Protein AF-0000000079687199 (afdb_homodimer)

Organism: Gossypium tomentosum (NCBI:txid34277)

Solvent-accessible surface area (backbone atoms only — not comparable to full-atom values): 18013 Å² total; per-residue (Å²): 131,80,78,75,73,73,75,74,75,70,76,68,69,60,48,48,73,38,44,51,58,56,51,48,53,51,48,49,56,34,70,27,85,83,30,36,77,69,55,60,83,78,40,88,65,45,56,62,40,50,72,70,40,81,55,85,77,53,58,40,76,94,36,41,69,52,47,52,53,49,28,73,72,67,44,74,70,82,50,67,72,44,36,60,44,47,47,52,46,31,53,38,50,51,46,64,62,65,52,56,69,92,70,64,46,69,68,59,52,40,49,43,30,4,42,54,44,38,24,43,74,71,71,51,71,54,69,61,56,53,51,48,51,52,34,52,50,31,19,48,52,30,52,52,53,38,51,51,24,52,53,49,52,51,52,55,70,72,93,132,82,81,72,74,73,75,74,75,69,74,68,69,62,48,48,76,38,44,53,58,57,50,48,53,53,49,49,55,34,70,28,86,82,30,37,78,69,56,59,83,76,40,89,66,45,55,61,41,49,72,70,40,82,55,84,76,53,60,40,78,93,35,40,68,53,48,52,52,49,28,72,72,70,44,75,72,81,48,70,74,43,37,60,44,47,46,52,46,31,51,38,50,51,46,65,62,65,52,54,68,93,70,62,48,70,68,60,52,39,47,43,28,5,40,54,44,39,25,42,75,72,73,53,71,55,69,63,58,52,49,49,52,52,36,52,52,31,20,47,51,30,51,50,52,38,51,52,24,53,52,49,52,52,50,55,69,73,94

Sequence (318 aa):
MKEVAATDDRGSLPTPEELPSSFNDLKNQLYGKDNNKVSVQDFHGLQQALDNTIAWGKPPDYLELIAIRIEKARGKATEVSHVGIQVLVCAAIKEMEDFPIEDLEWDTLKKWGATLNMAKQLGFQVGFADNLLKTKLLAYFATQKLLDAMRLKKSLHFSMKEVAATDDRGSLPTPEELPSSFNDLKNQLYGKDNNKVSVQDFHGLQQALDNTIAWGKPPDYLELIAIRIEKARGKATEVSHVGIQVLVCAAIKEMEDFPIEDLEWDTLKKWGATLNMAKQLGFQVGFADNLLKTKLLAYFATQKLLDAMRLKKSLHFS

Nearest PDB structures (foldseek):
  3j1u-assembly1_A  TM=1.978E-01  e=3.958E+00  Mus musculus
  3j1u-assembly1_A  TM=1.976E-01  e=6.482E+00  Mus musculus

pLDDT: mean 86.69, std 17.04, range [26.03, 98.62]

Secondary structure (DSSP, 8-state):
---------------GGGHHHHHHHHHHHHS-TT-----GGGSTTHHHHHHT--STTPPPGGGHHHHHHHHHHH----SHHHHHHHHHHHHHHHHHHHS-GGG--HHHHHHHHHHHHHHHHTT---HHHHHHHHHHHHHHHHHHHHHHHHHHHHHHHH-/---------------GGGHHHHHHHHHHHHS-TT-----GGGSTTHHHHHHT--STTPPPGGGHHHHHHHHHHH----SHHHHHHHHHHHHHHHHHHHS-GGG--HHHHHHHHHHHHHHHHTT---HHHHHHHHHHHHHHHHHHHHHHHHHHHHHHHH-

Structure (mmCIF, N/CA/C/O backbone):
data_AF-0000000079687199-model_v1
#
loop_
_entity.id
_entity.type
_entity.pdbx_description
1 polymer 'Uncharacterized protein'
#
loop_
_atom_site.group_PDB
_atom_site.id
_atom_site.type_symbol
_atom_site.label_atom_id
_atom_site.label_alt_id
_atom_site.label_comp_id
_atom_site.label_asym_id
_atom_site.label_entity_id
_atom_site.label_seq_id
_atom_site.pdbx_PDB_ins_code
_atom_site.Cartn_x
_atom_site.Cartn_y
_atom_site.Cartn_z
_atom_site.occupancy
_atom_site.B_iso_or_equiv
_atom_site.auth_seq_id
_atom_site.auth_comp_id
_atom_site.auth_asym_id
_atom_site.auth_atom_id
_atom_site.pdbx_PDB_model_num
ATOM 1 N N . MET A 1 1 ? -27.125 49.938 7.234 1 27.03 1 MET A N 1
ATOM 2 C CA . MET A 1 1 ? -26.625 48.969 6.27 1 27.03 1 MET A CA 1
ATOM 3 C C . MET A 1 1 ? -25.516 48.094 6.879 1 27.03 1 MET A C 1
ATOM 5 O O . MET A 1 1 ? -24.422 48.594 7.148 1 27.03 1 MET A O 1
ATOM 9 N N . LYS A 1 2 ? -25.859 47.219 7.797 1 32.66 2 LYS A N 1
ATOM 10 C CA . LYS A 1 2 ? -24.922 46.562 8.695 1 32.66 2 LYS A CA 1
ATOM 11 C C . LYS A 1 2 ? -23.953 45.688 7.914 1 32.66 2 LYS A C 1
ATOM 13 O O . LYS A 1 2 ? -24.359 44.906 7.051 1 32.66 2 LYS A O 1
ATOM 18 N N . GLU A 1 3 ? -22.625 46.062 7.609 1 29.66 3 GLU A N 1
ATOM 19 C CA . GLU A 1 3 ? -21.578 45.344 6.879 1 29.66 3 GLU A CA 1
ATOM 20 C C . GLU A 1 3 ? -21.453 43.906 7.344 1 29.66 3 GLU A C 1
ATOM 22 O O . GLU A 1 3 ? -21.219 43.656 8.523 1 29.66 3 GLU A O 1
ATOM 27 N N . VAL A 1 4 ? -22.234 43.031 6.824 1 32.62 4 VAL A N 1
ATOM 28 C CA . VAL A 1 4 ? -22.172 41.594 7.105 1 32.62 4 VAL A CA 1
ATOM 29 C C . VAL A 1 4 ? -20.734 41.094 6.992 1 32.62 4 VAL A C 1
ATOM 31 O O . VAL A 1 4 ? -20.094 41.25 5.945 1 32.62 4 VAL A O 1
ATOM 34 N N . ALA A 1 5 ? -19.922 41.188 8.008 1 32.34 5 ALA A N 1
ATOM 35 C CA . ALA A 1 5 ? -18.562 40.625 8.117 1 32.34 5 ALA A CA 1
ATOM 36 C C . ALA A 1 5 ? -18.469 39.25 7.465 1 32.34 5 ALA A C 1
ATOM 38 O O . ALA A 1 5 ? -19.25 38.375 7.773 1 32.34 5 ALA A O 1
ATOM 39 N N . ALA A 1 6 ? -18.328 39.219 6.152 1 34.91 6 ALA A N 1
ATOM 40 C CA . ALA A 1 6 ? -18.016 38 5.398 1 34.91 6 ALA A CA 1
ATOM 41 C C . ALA A 1 6 ? -17.141 37.062 6.215 1 34.91 6 ALA A C 1
ATOM 43 O O . ALA A 1 6 ? -16.016 37.406 6.586 1 34.91 6 ALA A O 1
ATOM 44 N N . THR A 1 7 ? -17.688 36.438 7.242 1 34.38 7 THR A N 1
ATOM 45 C CA . THR A 1 7 ? -16.969 35.375 7.914 1 34.38 7 THR A CA 1
ATOM 46 C C . THR A 1 7 ? -16.203 34.531 6.91 1 34.38 7 THR A C 1
ATOM 48 O O . THR A 1 7 ? -16.797 33.906 6.031 1 34.38 7 THR A O 1
ATOM 51 N N . ASP A 1 8 ? -15.234 35.094 6.113 1 34.88 8 ASP A N 1
ATOM 52 C CA . ASP A 1 8 ? -14.375 34.469 5.102 1 34.88 8 ASP A CA 1
ATOM 53 C C . ASP A 1 8 ? -14.148 33 5.383 1 34.88 8 ASP A C 1
ATOM 55 O O . ASP A 1 8 ? -13.523 32.625 6.383 1 34.88 8 ASP A O 1
ATOM 59 N N . ASP A 1 9 ? -15.023 32.156 5.324 1 38.41 9 ASP A N 1
ATOM 60 C CA . ASP A 1 9 ? -15.148 30.688 5.398 1 38.41 9 ASP A CA 1
ATOM 61 C C . ASP A 1 9 ? -13.898 30 4.844 1 38.41 9 ASP A C 1
ATOM 63 O O . ASP A 1 9 ? -14 29.156 3.955 1 38.41 9 ASP A O 1
ATOM 67 N N . ARG A 1 10 ? -12.844 30.688 4.422 1 40.09 10 ARG A N 1
ATOM 68 C CA . ARG A 1 10 ? -11.57 30.125 4 1 40.09 10 ARG A CA 1
ATOM 69 C C . ARG A 1 10 ? -11.156 28.969 4.906 1 40.09 10 ARG A C 1
ATOM 71 O O . ARG A 1 10 ? -10.953 29.156 6.109 1 40.09 10 ARG A O 1
ATOM 78 N N . GLY A 1 11 ? -11.734 27.812 4.852 1 45.19 11 GLY A N 1
ATOM 79 C CA . GLY A 1 11 ? -11.523 26.578 5.578 1 45.19 11 GLY A CA 1
ATOM 80 C C . GLY A 1 11 ? -10.102 26.422 6.105 1 45.19 11 GLY A C 1
ATOM 81 O O . GLY A 1 11 ? -9.164 26.25 5.324 1 45.19 11 GLY A O 1
ATOM 82 N N . SER A 1 12 ? -9.789 27.094 7.078 1 54.25 12 SER A N 1
ATOM 83 C CA . SER A 1 12 ? -8.484 27.078 7.723 1 54.25 12 SER A CA 1
ATOM 84 C C . SER A 1 12 ? -7.934 25.656 7.828 1 54.25 12 SER A C 1
ATOM 86 O O . SER A 1 12 ? -8.695 24.703 7.957 1 54.25 12 SER A O 1
ATOM 88 N N . LEU A 1 13 ? -6.73 25.391 7.18 1 62.56 13 LEU A N 1
ATOM 89 C CA . LEU A 1 13 ? -6.035 24.125 7.387 1 62.56 13 LEU A CA 1
ATOM 90 C C . LEU A 1 13 ? -6.02 23.75 8.867 1 62.56 13 LEU A C 1
ATOM 92 O O . LEU A 1 13 ? -5.848 24.609 9.727 1 62.56 13 LEU A O 1
ATOM 96 N N . PRO A 1 14 ? -6.566 22.562 9.062 1 63.84 14 PRO A N 1
ATOM 97 C CA . PRO A 1 14 ? -6.445 22.141 10.461 1 63.84 14 PRO A CA 1
ATOM 98 C C . PRO A 1 14 ? -5.07 22.438 11.055 1 63.84 14 PRO A C 1
ATOM 100 O O . PRO A 1 14 ? -4.059 22.344 10.352 1 63.84 14 PRO A O 1
ATOM 103 N N . THR A 1 15 ? -5.219 23.031 12.156 1 71.5 15 THR A N 1
ATOM 104 C CA . THR A 1 15 ? -3.982 23.188 12.914 1 71.5 15 THR A CA 1
ATOM 105 C C . THR A 1 15 ? -3.352 21.844 13.219 1 71.5 15 THR A C 1
ATOM 107 O O . THR A 1 15 ? -4.027 20.812 13.164 1 71.5 15 THR A O 1
ATOM 110 N N . PRO A 1 16 ? -2.111 21.828 13.383 1 72.06 16 PRO A N 1
ATOM 111 C CA . PRO A 1 16 ? -1.458 20.578 13.766 1 72.06 16 PRO A CA 1
ATOM 112 C C . PRO A 1 16 ? -2.186 19.844 14.898 1 72.06 16 PRO A C 1
ATOM 114 O O . PRO A 1 16 ? -2.252 18.609 14.906 1 72.06 16 PRO A O 1
ATOM 117 N N . GLU A 1 17 ? -2.92 20.656 15.633 1 76.06 17 GLU A N 1
ATOM 118 C CA . GLU A 1 17 ? -3.604 20.062 16.781 1 76.06 17 GLU A CA 1
ATOM 119 C C . GLU A 1 17 ? -4.887 19.359 16.344 1 76.06 17 GLU A C 1
ATOM 121 O O . GLU A 1 17 ? -5.375 18.469 17.047 1 76.06 17 GLU A O 1
ATOM 126 N N . GLU A 1 18 ? -5.297 19.688 15.164 1 84.5 18 GLU A N 1
ATOM 127 C CA . GLU A 1 18 ? -6.574 19.156 14.719 1 84.5 18 GLU A CA 1
ATOM 128 C C . GLU A 1 18 ? -6.375 17.922 13.828 1 84.5 18 GLU A C 1
ATOM 130 O O . GLU A 1 18 ? -7.332 17.203 13.531 1 84.5 18 GLU A O 1
ATOM 135 N N . LEU A 1 19 ? -5.176 17.688 13.547 1 89.56 19 LEU A N 1
ATOM 136 C CA . LEU A 1 19 ? -4.867 16.609 12.609 1 89.56 19 LEU A CA 1
ATOM 137 C C . LEU A 1 19 ? -5.371 15.266 13.133 1 89.56 19 LEU A C 1
ATOM 139 O O . LEU A 1 19 ? -6.059 14.539 12.414 1 89.56 19 LEU A O 1
ATOM 143 N N . PRO A 1 20 ? -5.152 14.984 14.43 1 91.31 20 PRO A N 1
ATOM 144 C CA . PRO A 1 20 ? -5.605 13.688 14.93 1 91.31 20 PRO A CA 1
ATOM 145 C C . PRO A 1 20 ? -7.125 13.539 14.891 1 91.31 20 PRO A C 1
ATOM 147 O O . PRO A 1 20 ? -7.637 12.477 14.539 1 91.31 20 PRO A O 1
ATOM 150 N N . SER A 1 21 ? -7.793 14.586 15.25 1 92.38 21 SER A N 1
ATOM 151 C CA . SER A 1 21 ? -9.25 14.523 15.242 1 92.38 21 SER A CA 1
ATOM 152 C C . SER A 1 21 ? -9.781 14.344 13.828 1 92.38 21 SER A C 1
ATOM 154 O O . SER A 1 21 ? -10.719 13.578 13.602 1 92.38 21 SER A O 1
ATOM 156 N N . SER A 1 22 ? -9.219 15.102 12.883 1 93.19 22 SER A N 1
ATOM 157 C CA . SER A 1 22 ? -9.617 14.984 11.484 1 93.19 22 SER A CA 1
ATOM 158 C C . SER A 1 22 ? -9.367 13.578 10.953 1 93.19 22 SER A C 1
ATOM 160 O O . SER A 1 22 ? -10.211 13.023 10.242 1 93.19 22 SER A O 1
ATOM 162 N N . PHE A 1 23 ? -8.258 13.031 11.289 1 96.38 23 PHE A N 1
ATOM 163 C CA . PHE A 1 23 ? -7.938 11.672 10.852 1 96.38 23 PHE A CA 1
ATOM 164 C C . PHE A 1 23 ? -8.883 10.664 11.492 1 96.38 23 PHE A C 1
ATOM 166 O O . PHE A 1 23 ? -9.336 9.727 10.836 1 96.38 23 PHE A O 1
ATOM 173 N N . ASN A 1 24 ? -9.148 10.812 12.758 1 96.06 24 ASN A N 1
ATOM 174 C CA . ASN A 1 24 ? -10.039 9.906 13.469 1 96.06 24 ASN A CA 1
ATOM 175 C C . ASN A 1 24 ? -11.438 9.914 12.875 1 96.06 24 ASN A C 1
ATOM 177 O O . ASN A 1 24 ? -12.117 8.883 12.852 1 96.06 24 ASN A O 1
ATOM 181 N N . ASP A 1 25 ? -11.867 11.07 12.422 1 96 25 ASP A N 1
ATOM 182 C CA . ASP A 1 25 ? -13.164 11.148 11.766 1 96 25 ASP A CA 1
ATOM 183 C C . ASP A 1 25 ? -13.211 10.273 10.516 1 96 25 ASP A C 1
ATOM 185 O O . ASP A 1 25 ? -14.18 9.547 10.289 1 96 25 ASP A O 1
ATOM 189 N N . LEU A 1 26 ? -12.18 10.336 9.695 1 97.25 26 LEU A N 1
ATOM 190 C CA . LEU A 1 26 ? -12.086 9.508 8.5 1 97.25 26 LEU A CA 1
ATOM 191 C C . LEU A 1 26 ? -12.062 8.023 8.875 1 97.25 26 LEU A C 1
ATOM 193 O O . LEU A 1 26 ? -12.766 7.215 8.273 1 97.25 26 LEU A O 1
ATOM 197 N N . LYS A 1 27 ? -11.258 7.75 9.828 1 97.81 27 LYS A N 1
ATOM 198 C CA . LYS A 1 27 ? -11.109 6.375 10.297 1 97.81 27 LYS A CA 1
ATOM 199 C C . LYS A 1 27 ? -12.445 5.805 10.766 1 97.81 27 LYS A C 1
ATOM 201 O O . LYS A 1 27 ? -12.805 4.68 10.406 1 97.81 27 LYS A O 1
ATOM 206 N N . ASN A 1 28 ? -13.148 6.555 11.531 1 97.75 28 ASN A N 1
ATOM 207 C CA . ASN A 1 28 ? -14.43 6.113 12.062 1 97.75 28 ASN A CA 1
ATOM 208 C C . ASN A 1 28 ? -15.438 5.848 10.953 1 97.75 28 ASN A C 1
ATOM 210 O O . ASN A 1 28 ? -16.25 4.918 11.039 1 97.75 28 ASN A O 1
ATOM 214 N N . GLN A 1 29 ? -15.414 6.664 9.945 1 97.94 29 GLN A N 1
ATOM 215 C CA . GLN A 1 29 ? -16.297 6.469 8.805 1 97.94 29 GLN A CA 1
ATOM 216 C C . GLN A 1 29 ? -15.906 5.23 8.008 1 97.94 29 GLN A C 1
ATOM 218 O O . GLN A 1 29 ? -16.766 4.434 7.613 1 97.94 29 GLN A O 1
ATOM 223 N N . LEU A 1 30 ? -14.648 5.051 7.832 1 98.44 30 LEU A N 1
ATOM 224 C CA . LEU A 1 30 ? -14.125 3.977 7 1 98.44 30 LEU A CA 1
ATOM 225 C C . LEU A 1 30 ? -14.359 2.619 7.652 1 98.44 30 LEU A C 1
ATOM 227 O O . LEU A 1 30 ? -14.758 1.663 6.984 1 98.44 30 LEU A O 1
ATOM 231 N N . TYR A 1 31 ? -14.125 2.57 8.945 1 97.38 31 TYR A N 1
ATOM 232 C CA . TYR A 1 31 ? -14.156 1.297 9.656 1 97.38 31 TYR A CA 1
ATOM 233 C C . TYR A 1 31 ? -15.469 1.117 10.398 1 97.38 31 TYR A C 1
ATOM 235 O O . TYR A 1 31 ? -15.633 0.164 11.164 1 97.38 31 TYR A O 1
ATOM 243 N N . GLY A 1 32 ? -16.328 2.047 10.219 1 95.94 32 GLY A N 1
ATOM 244 C CA . GLY A 1 32 ? -17.609 1.963 10.891 1 95.94 32 GLY A CA 1
ATOM 245 C C . GLY A 1 32 ? -18.406 0.734 10.5 1 95.94 32 GLY A C 1
ATOM 246 O O . GLY A 1 32 ? -18.328 0.268 9.359 1 95.94 32 GLY A O 1
ATOM 247 N N . LYS A 1 33 ? -19.219 0.291 11.328 1 92.5 33 LYS A N 1
ATOM 248 C CA . LYS A 1 33 ? -20.047 -0.899 11.109 1 92.5 33 LYS A CA 1
ATOM 249 C C . LYS A 1 33 ? -21.047 -0.675 9.977 1 92.5 33 LYS A C 1
ATOM 251 O O . LYS A 1 33 ? -21.438 -1.619 9.289 1 92.5 33 LYS A O 1
ATOM 256 N N . ASP A 1 34 ? -21.422 0.542 9.797 1 94.56 34 ASP A N 1
ATOM 257 C CA . ASP A 1 34 ? -22.422 0.864 8.781 1 94.56 34 ASP A CA 1
ATOM 258 C C . ASP A 1 34 ? -21.797 0.886 7.387 1 94.56 34 ASP A C 1
ATOM 260 O O . ASP A 1 34 ? -22.516 0.866 6.383 1 94.56 34 ASP A O 1
ATOM 264 N N . ASN A 1 35 ? -20.5 0.997 7.312 1 97.56 35 ASN A N 1
ATOM 265 C CA . ASN A 1 35 ? -19.812 0.915 6.027 1 97.56 35 ASN A CA 1
ATOM 266 C C . ASN A 1 35 ? -19.531 -0.532 5.637 1 97.56 35 ASN A C 1
ATOM 268 O O . ASN A 1 35 ? -18.391 -0.994 5.734 1 97.56 35 ASN A O 1
ATOM 272 N N . ASN A 1 36 ? -20.516 -1.173 5.125 1 95.69 36 ASN A N 1
ATOM 273 C CA . ASN A 1 36 ? -20.375 -2.59 4.809 1 95.69 36 ASN A CA 1
ATOM 274 C C . ASN A 1 36 ? -21.156 -2.967 3.555 1 95.69 36 ASN A C 1
ATOM 276 O O . ASN A 1 36 ? -21.359 -4.148 3.279 1 95.69 36 ASN A O 1
ATOM 280 N N . LYS A 1 37 ? -21.703 -1.955 2.906 1 96.5 37 LYS A N 1
ATOM 281 C CA . LYS A 1 37 ? -22.484 -2.203 1.704 1 96.5 37 LYS A CA 1
ATOM 282 C C . LYS A 1 37 ? -21.625 -2.135 0.45 1 96.5 37 LYS A C 1
ATOM 284 O O . LYS A 1 37 ? -21.156 -1.06 0.074 1 96.5 37 LYS A O 1
ATOM 289 N N . VAL A 1 38 ? -21.453 -3.225 -0.184 1 97.19 38 VAL A N 1
ATOM 290 C CA . VAL A 1 38 ? -20.656 -3.348 -1.404 1 97.19 38 VAL A CA 1
ATOM 291 C C . VAL A 1 38 ? -21.141 -4.555 -2.209 1 97.19 38 VAL A C 1
ATOM 293 O O . VAL A 1 38 ? -21.656 -5.523 -1.644 1 97.19 38 VAL A O 1
ATOM 296 N N . SER A 1 39 ? -21.094 -4.441 -3.463 1 95.44 39 SER A N 1
ATOM 297 C CA . SER A 1 39 ? -21.484 -5.551 -4.328 1 95.44 39 SER A CA 1
ATOM 298 C C . SER A 1 39 ? -20.531 -5.711 -5.496 1 95.44 39 SER A C 1
ATOM 300 O O . SER A 1 39 ? -19.625 -4.887 -5.684 1 95.44 39 SER A O 1
ATOM 302 N N . VAL A 1 40 ? -20.719 -6.762 -6.246 1 94.5 40 VAL A N 1
ATOM 303 C CA . VAL A 1 40 ? -19.906 -7.082 -7.402 1 94.5 40 VAL A CA 1
ATOM 304 C C . VAL A 1 40 ? -19.953 -5.938 -8.406 1 94.5 40 VAL A C 1
ATOM 306 O O . VAL A 1 40 ? -18.953 -5.633 -9.062 1 94.5 40 VAL A O 1
ATOM 309 N N . GLN A 1 41 ? -21.031 -5.211 -8.43 1 95.69 41 GLN A N 1
ATOM 310 C CA . GLN A 1 41 ? -21.25 -4.148 -9.406 1 95.69 41 GLN A CA 1
ATOM 311 C C . GLN A 1 41 ? -20.375 -2.934 -9.094 1 95.69 41 GLN A C 1
ATOM 313 O O . GLN A 1 41 ? -20.172 -2.072 -9.953 1 95.69 41 GLN A O 1
ATOM 318 N N . ASP A 1 42 ? -19.906 -2.855 -7.887 1 97.19 42 ASP A N 1
ATOM 319 C CA . ASP A 1 42 ? -19.094 -1.715 -7.477 1 97.19 42 ASP A CA 1
ATOM 320 C C . ASP A 1 42 ? -17.656 -1.842 -8.008 1 97.19 42 ASP A C 1
ATOM 322 O O . ASP A 1 42 ? -16.891 -0.88 -7.965 1 97.19 42 ASP A O 1
ATOM 326 N N . PHE A 1 43 ? -17.312 -3.035 -8.516 1 97 43 PHE A N 1
ATOM 327 C CA . PHE A 1 43 ? -15.992 -3.277 -9.086 1 97 43 PHE A CA 1
ATOM 328 C C . PHE A 1 43 ? -16.078 -3.412 -10.602 1 97 43 PHE A C 1
ATOM 330 O O . PHE A 1 43 ? -16.656 -4.363 -11.117 1 97 43 PHE A O 1
ATOM 337 N N . HIS A 1 44 ? -15.422 -2.463 -11.18 1 94.44 44 HIS A N 1
ATOM 338 C CA . HIS A 1 44 ? -15.5 -2.408 -12.641 1 94.44 44 HIS A CA 1
ATOM 339 C C . HIS A 1 44 ? -15.016 -3.711 -13.266 1 94.44 44 HIS A C 1
ATOM 341 O O . HIS A 1 44 ? -13.906 -4.172 -12.977 1 94.44 44 HIS A O 1
ATOM 347 N N . GLY A 1 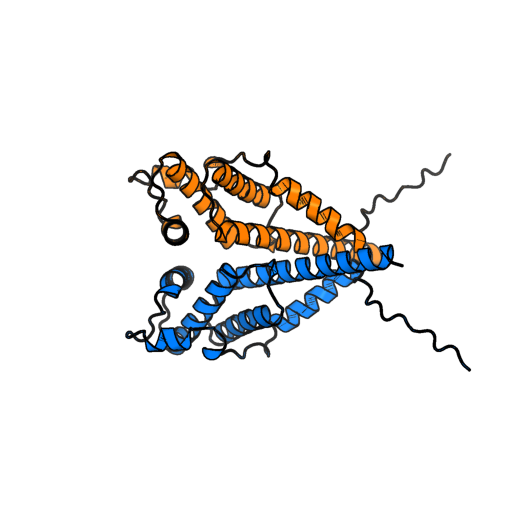45 ? -15.914 -4.383 -14.125 1 94.5 45 GLY A N 1
ATOM 348 C CA . GLY A 1 45 ? -15.555 -5.547 -14.914 1 94.5 45 GLY A CA 1
ATOM 349 C C . GLY A 1 45 ? -15.688 -6.852 -14.156 1 94.5 45 GLY A C 1
ATOM 350 O O . GLY A 1 45 ? -15.547 -7.93 -14.734 1 94.5 45 GLY A O 1
ATOM 351 N N . LEU A 1 46 ? -15.938 -6.785 -12.875 1 94.62 46 LEU A N 1
ATOM 352 C CA . LEU A 1 46 ? -15.945 -7.996 -12.055 1 94.62 46 LEU A CA 1
ATOM 353 C C . LEU A 1 46 ? -17.125 -8.891 -12.43 1 94.62 46 LEU A C 1
ATOM 355 O O . LEU A 1 46 ? -16.953 -10.109 -12.57 1 94.62 46 LEU A O 1
ATOM 359 N N . GLN A 1 47 ? -18.281 -8.328 -12.625 1 92.75 47 GLN A N 1
ATOM 360 C CA . GLN A 1 47 ? -19.453 -9.117 -12.992 1 92.75 47 GLN A CA 1
ATOM 361 C C . GLN A 1 47 ? -19.203 -9.891 -14.289 1 92.75 47 GLN A C 1
ATOM 363 O O . GLN A 1 47 ? -19.469 -11.094 -14.359 1 92.75 47 GLN A O 1
ATOM 368 N N . GLN A 1 48 ? -18.703 -9.227 -15.227 1 93.19 48 GLN A N 1
ATOM 369 C CA . GLN A 1 48 ? -18.438 -9.844 -16.516 1 93.19 48 GLN A CA 1
ATOM 370 C C . GLN A 1 48 ? -17.406 -10.961 -16.375 1 93.19 48 GLN A C 1
ATOM 372 O O . GLN A 1 48 ? -17.531 -12.016 -17 1 93.19 48 GLN A O 1
ATOM 377 N N . ALA A 1 49 ? -16.391 -10.688 -15.609 1 92.88 49 ALA A N 1
ATOM 378 C CA . ALA A 1 49 ? -15.352 -11.688 -15.398 1 92.88 49 ALA A CA 1
ATOM 379 C C . ALA A 1 49 ? -15.906 -12.93 -14.719 1 92.88 49 ALA A C 1
ATOM 381 O O . ALA A 1 49 ? -15.516 -14.055 -15.047 1 92.88 49 ALA A O 1
ATOM 382 N N . LEU A 1 50 ? -16.812 -12.742 -13.844 1 91 50 LEU A N 1
ATOM 383 C CA . LEU A 1 50 ? -17.422 -13.859 -13.125 1 91 50 LEU A CA 1
ATOM 384 C C . LEU A 1 50 ? -18.328 -14.672 -14.055 1 91 50 LEU A C 1
ATOM 386 O O . LEU A 1 50 ? -18.391 -15.898 -13.953 1 91 50 LEU A O 1
ATOM 390 N N . ASP A 1 51 ? -18.984 -14.016 -14.898 1 89.38 51 ASP A N 1
ATOM 391 C CA . ASP A 1 51 ? -19.844 -14.695 -15.867 1 89.38 51 ASP A CA 1
ATOM 392 C C . ASP A 1 51 ? -19.016 -15.594 -16.797 1 89.38 51 ASP A C 1
ATOM 394 O O . ASP A 1 51 ? -19.516 -16.625 -17.25 1 89.38 51 ASP A O 1
ATOM 398 N N . ASN A 1 52 ? -17.812 -15.227 -16.938 1 88.06 52 ASN A N 1
ATOM 399 C CA . ASN A 1 52 ? -16.938 -15.953 -17.844 1 88.06 52 ASN A CA 1
ATOM 400 C C . ASN A 1 52 ? -16.188 -17.062 -17.125 1 88.06 52 ASN A C 1
ATOM 402 O O . ASN A 1 52 ? -15.469 -17.844 -17.766 1 88.06 52 ASN A O 1
ATOM 406 N N . THR A 1 53 ? -16.266 -17.016 -15.867 1 80.81 53 THR A N 1
ATOM 407 C CA . THR A 1 53 ? -15.586 -18.031 -15.078 1 80.81 53 THR A CA 1
ATOM 408 C C . THR A 1 53 ? -16.469 -19.266 -14.914 1 80.81 53 THR A C 1
ATOM 410 O O . THR A 1 53 ? -17.609 -19.172 -14.477 1 80.81 53 THR A O 1
ATOM 413 N N . ILE A 1 54 ? -16.016 -20.375 -15.211 1 70.25 54 ILE A N 1
ATOM 414 C CA . ILE A 1 54 ? -16.781 -21.609 -15.305 1 70.25 54 ILE A CA 1
ATOM 415 C C . ILE A 1 54 ? -16.859 -22.266 -13.93 1 70.25 54 ILE A C 1
ATOM 417 O O . ILE A 1 54 ? -17.922 -22.734 -13.516 1 70.25 54 ILE A O 1
A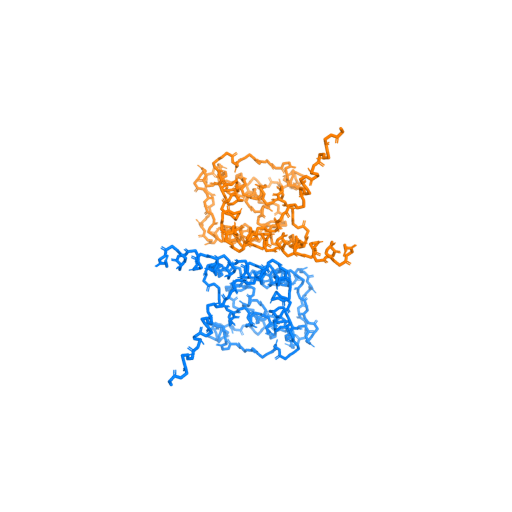TOM 421 N N . ALA A 1 55 ? -15.742 -22.25 -13.312 1 67.62 55 ALA A N 1
ATOM 422 C CA . ALA A 1 55 ? -15.664 -23 -12.062 1 67.62 55 ALA A CA 1
ATOM 423 C C . ALA A 1 55 ? -16.172 -22.172 -10.891 1 67.62 55 ALA A C 1
ATOM 425 O O . ALA A 1 55 ? -15.734 -21.031 -10.688 1 67.62 55 ALA A O 1
ATOM 426 N N . TRP A 1 56 ? -17.125 -22.766 -10.289 1 64.81 56 TRP A N 1
ATOM 427 C CA . TRP A 1 56 ? -17.688 -22.125 -9.109 1 64.81 56 TRP A CA 1
ATOM 428 C C . TRP A 1 56 ? -16.609 -21.891 -8.047 1 64.81 56 TRP A C 1
ATOM 430 O O . TRP A 1 56 ? -15.781 -22.781 -7.793 1 64.81 56 TRP A O 1
ATOM 440 N N . GLY A 1 57 ? -16.562 -20.688 -7.574 1 67.56 57 GLY A N 1
ATOM 441 C CA . GLY A 1 57 ? -15.664 -20.391 -6.469 1 67.56 57 GLY A CA 1
ATOM 442 C C . GLY A 1 57 ? -14.281 -19.969 -6.926 1 67.56 57 GLY A C 1
ATOM 443 O O . GLY A 1 57 ? -13.461 -19.531 -6.113 1 67.56 57 GLY A O 1
ATOM 444 N N . LYS A 1 58 ? -14.125 -20.188 -8.164 1 78.44 58 LYS A N 1
ATOM 445 C CA . LYS A 1 58 ? -12.82 -19.766 -8.664 1 78.44 58 LYS A CA 1
ATOM 446 C C . LYS A 1 58 ? -12.812 -18.281 -9.008 1 78.44 58 LYS A C 1
ATOM 448 O O . LYS A 1 58 ? -13.734 -17.781 -9.656 1 78.44 58 LYS A O 1
ATOM 453 N N . PRO A 1 59 ? -11.844 -17.609 -8.523 1 87.38 59 PRO A N 1
ATOM 454 C CA . PRO A 1 59 ? -11.766 -16.203 -8.922 1 87.38 59 PRO A CA 1
ATOM 455 C C . PRO A 1 59 ? -11.344 -16.016 -10.375 1 87.38 59 PRO A C 1
ATOM 457 O O . PRO A 1 59 ? -10.742 -16.922 -10.961 1 87.38 59 PRO A O 1
ATOM 460 N N . PRO A 1 60 ? -11.797 -14.906 -10.977 1 92 60 PRO A N 1
ATOM 461 C CA . PRO A 1 60 ? -11.281 -14.602 -12.32 1 92 60 PRO A CA 1
ATOM 462 C C . PRO A 1 60 ? -9.758 -14.664 -12.391 1 92 60 PRO A C 1
ATOM 464 O O . PRO A 1 60 ? -9.078 -14.445 -11.383 1 92 60 PRO A O 1
ATOM 467 N N . ASP A 1 61 ? -9.219 -14.852 -13.594 1 90.25 61 ASP A N 1
ATOM 468 C CA . ASP A 1 61 ? -7.793 -15.078 -13.82 1 90.25 61 ASP A CA 1
ATOM 469 C C . ASP A 1 61 ? -6.965 -13.914 -13.273 1 90.25 61 ASP A C 1
ATOM 471 O O . ASP A 1 61 ? -5.918 -14.125 -12.656 1 90.25 61 ASP A O 1
ATOM 475 N N . TYR A 1 62 ? -7.512 -12.758 -13.438 1 91.69 62 TYR A N 1
ATOM 476 C CA . TYR A 1 62 ? -6.707 -11.602 -13.078 1 91.69 62 TYR A CA 1
ATOM 477 C C . TYR A 1 62 ? -6.648 -11.422 -11.57 1 91.69 62 TYR A C 1
ATOM 479 O O . TYR A 1 62 ? -5.859 -10.625 -11.062 1 91.69 62 TYR A O 1
ATOM 487 N N . LEU A 1 63 ? -7.43 -12.242 -10.82 1 95.12 63 LEU A N 1
ATOM 488 C CA . LEU A 1 63 ? -7.438 -12.18 -9.367 1 95.12 63 LEU A CA 1
ATOM 489 C C . LEU A 1 63 ? -6.777 -13.414 -8.758 1 95.12 63 LEU A C 1
ATOM 491 O O . LEU A 1 63 ? -6.656 -13.523 -7.539 1 95.12 63 LEU A O 1
ATOM 495 N N . GLU A 1 64 ? -6.316 -14.312 -9.578 1 93.56 64 GLU A N 1
ATOM 496 C CA . GLU A 1 64 ? -5.852 -15.625 -9.141 1 93.56 64 GLU A CA 1
ATOM 497 C C . GLU A 1 64 ? -4.672 -15.5 -8.18 1 93.56 64 GLU A C 1
ATOM 499 O O . GLU A 1 64 ? -4.629 -16.172 -7.152 1 93.56 64 GLU A O 1
ATOM 504 N N . LEU A 1 65 ? -3.744 -14.641 -8.508 1 93.25 65 LEU A N 1
ATOM 505 C CA . LEU A 1 65 ? -2.557 -14.508 -7.672 1 93.25 65 LEU A CA 1
ATOM 506 C C . LEU A 1 65 ? -2.924 -13.984 -6.289 1 93.25 65 LEU A C 1
ATOM 508 O O . LEU A 1 65 ? -2.336 -14.406 -5.285 1 93.25 65 LEU A O 1
ATOM 512 N N . ILE A 1 66 ? -3.852 -13.094 -6.207 1 95.19 66 ILE A N 1
ATOM 513 C CA . ILE A 1 66 ? -4.297 -12.547 -4.93 1 95.19 66 ILE A CA 1
ATOM 514 C C . ILE A 1 66 ? -5.031 -13.617 -4.133 1 95.19 66 ILE A C 1
ATOM 516 O O . ILE A 1 66 ? -4.844 -13.734 -2.92 1 95.19 66 ILE A O 1
ATOM 520 N N . ALA A 1 67 ? -5.816 -14.398 -4.844 1 94.38 67 ALA A N 1
ATOM 521 C CA . ALA A 1 67 ? -6.516 -15.5 -4.18 1 94.38 67 ALA A CA 1
ATOM 522 C C . ALA A 1 67 ? -5.527 -16.469 -3.549 1 94.38 67 ALA A C 1
ATOM 524 O O . ALA A 1 67 ? -5.723 -16.922 -2.414 1 94.38 67 ALA A O 1
ATOM 525 N N . ILE A 1 68 ? -4.527 -16.797 -4.238 1 93.94 68 ILE A N 1
ATOM 526 C CA . ILE A 1 68 ? -3.496 -17.688 -3.734 1 93.94 68 ILE A CA 1
ATOM 527 C C . ILE A 1 68 ? -2.852 -17.094 -2.486 1 93.94 68 ILE A C 1
ATOM 529 O O . ILE A 1 68 ? -2.629 -17.797 -1.497 1 93.94 68 ILE A O 1
ATOM 533 N N . ARG A 1 69 ? -2.568 -15.844 -2.531 1 93.5 69 ARG A N 1
ATOM 534 C CA . ARG A 1 69 ? -1.962 -15.148 -1.401 1 93.5 69 ARG A CA 1
ATOM 535 C C . ARG A 1 69 ? -2.875 -15.188 -0.18 1 93.5 69 ARG A C 1
ATOM 537 O O . ARG A 1 69 ? -2.412 -15.414 0.94 1 93.5 69 ARG A O 1
ATOM 544 N N . ILE A 1 70 ? -4.156 -14.977 -0.374 1 94.88 70 ILE A N 1
ATOM 545 C CA . ILE A 1 70 ? -5.133 -15.016 0.709 1 94.88 70 ILE A CA 1
ATOM 546 C C . ILE A 1 70 ? -5.199 -16.422 1.299 1 94.88 70 ILE A C 1
ATOM 548 O O . ILE A 1 70 ? -5.188 -16.594 2.52 1 94.88 70 ILE A O 1
ATOM 552 N N . GLU A 1 71 ? -5.203 -17.406 0.497 1 93.44 71 GLU A N 1
ATOM 553 C CA . GLU A 1 71 ? -5.309 -18.781 0.957 1 93.44 71 GLU A CA 1
ATOM 554 C C . GLU A 1 71 ? -4.066 -19.203 1.737 1 93.44 71 GLU A C 1
ATOM 556 O O . GLU A 1 71 ? -4.156 -19.984 2.689 1 93.44 71 GLU A O 1
ATOM 561 N N . LYS A 1 72 ? -2.977 -18.703 1.281 1 90.69 72 LYS A N 1
ATOM 562 C CA . LYS A 1 72 ? -1.75 -18.984 2.021 1 90.69 72 LYS A CA 1
ATOM 563 C C . LYS A 1 72 ? -1.789 -18.359 3.41 1 90.69 72 LYS A C 1
ATOM 565 O O . LYS A 1 72 ? -1.268 -18.922 4.371 1 90.69 72 LYS A O 1
ATOM 570 N N . ALA A 1 73 ? -2.395 -17.219 3.496 1 89.19 73 ALA A N 1
ATOM 571 C CA . ALA A 1 73 ? -2.402 -16.453 4.738 1 89.19 73 ALA A CA 1
ATOM 572 C C . ALA A 1 73 ? -3.463 -16.984 5.703 1 89.19 73 ALA A C 1
ATOM 574 O O . ALA A 1 73 ? -3.264 -16.984 6.918 1 89.19 73 ALA A O 1
ATOM 575 N N . ARG A 1 74 ? -4.555 -17.391 5.227 1 89.94 74 ARG A N 1
ATOM 576 C CA . ARG A 1 74 ? -5.652 -17.688 6.145 1 89.94 74 ARG A CA 1
ATOM 577 C C . ARG A 1 74 ? -6.23 -19.078 5.879 1 89.94 74 ARG A C 1
ATOM 579 O O . ARG A 1 74 ? -7.125 -19.531 6.602 1 89.94 74 ARG A O 1
ATOM 586 N N . GLY A 1 75 ? -5.762 -19.781 4.871 1 86.56 75 GLY A N 1
ATOM 587 C CA . GLY A 1 75 ? -6.332 -21.062 4.508 1 86.56 75 GLY A CA 1
ATOM 588 C C . GLY A 1 75 ? -7.422 -20.953 3.457 1 86.56 75 GLY A C 1
ATOM 589 O O . GLY A 1 75 ? -7.934 -19.875 3.193 1 86.56 75 GLY A O 1
ATOM 590 N N . LYS A 1 76 ? -7.727 -22.047 2.889 1 85.06 76 LYS A N 1
ATOM 591 C CA . LYS A 1 76 ? -8.734 -22.094 1.835 1 85.06 76 LYS A CA 1
ATOM 592 C C . LYS A 1 76 ? -10.133 -21.844 2.398 1 85.06 76 LYS A C 1
ATOM 594 O O . LYS A 1 76 ? -10.453 -22.297 3.5 1 85.06 76 LYS A O 1
ATOM 599 N N . ALA A 1 77 ? -10.898 -21.078 1.625 1 79.62 77 ALA A N 1
ATOM 600 C CA . ALA A 1 77 ? -12.297 -20.875 2.002 1 79.62 77 ALA A CA 1
ATOM 601 C C . ALA A 1 77 ? -13.117 -22.141 1.798 1 79.62 77 ALA A C 1
ATOM 603 O O . ALA A 1 77 ? -13.125 -22.703 0.704 1 79.62 77 ALA A O 1
ATOM 604 N N . THR A 1 78 ? -13.781 -22.562 2.809 1 81.12 78 THR A N 1
ATOM 605 C CA . THR A 1 78 ? -14.562 -23.797 2.721 1 81.12 78 THR A CA 1
ATOM 606 C C . THR A 1 78 ? -16.062 -23.484 2.752 1 81.12 78 THR A C 1
ATOM 608 O O . THR A 1 78 ? -16.859 -24.25 2.207 1 81.12 78 THR A O 1
ATOM 611 N N . GLU A 1 79 ? -16.438 -22.422 3.371 1 85.12 79 GLU A N 1
ATOM 612 C CA . GLU A 1 79 ? -17.828 -22.016 3.439 1 85.12 79 GLU A CA 1
ATOM 613 C C . GLU A 1 79 ? -18.234 -21.219 2.205 1 85.12 79 GLU A C 1
ATOM 615 O O . GLU A 1 79 ? -17.469 -20.391 1.711 1 85.12 79 GLU A O 1
ATOM 620 N N . VAL A 1 80 ? -19.406 -21.453 1.742 1 80 80 VAL A N 1
ATOM 621 C CA . VAL A 1 80 ? -19.922 -20.797 0.551 1 80 80 VAL A CA 1
ATOM 622 C C . VAL A 1 80 ? -19.859 -19.281 0.731 1 80 80 VAL A C 1
ATOM 624 O O . VAL A 1 80 ? -19.484 -18.547 -0.193 1 80 80 VAL A O 1
ATOM 627 N N . SER A 1 81 ? -20.266 -18.781 1.908 1 82.81 81 SER A N 1
ATOM 628 C CA . SER A 1 81 ? -20.219 -17.344 2.178 1 82.81 81 SER A CA 1
ATOM 629 C C . SER A 1 81 ? -18.797 -16.812 2.045 1 82.81 81 SER A C 1
ATOM 631 O O . SER A 1 81 ? -18.594 -15.672 1.602 1 82.81 81 SER A O 1
ATOM 633 N N . HIS A 1 82 ? -17.812 -17.641 2.326 1 88.62 82 HIS A N 1
ATOM 634 C CA . HIS A 1 82 ? -16.422 -17.234 2.25 1 88.62 82 HIS A CA 1
ATOM 635 C C . HIS A 1 82 ? -15.93 -17.188 0.806 1 88.62 82 HIS A C 1
ATOM 637 O O . HIS A 1 82 ? -15.102 -16.344 0.445 1 88.62 82 HIS A O 1
ATOM 643 N N . VAL A 1 83 ? -16.562 -18.031 0.011 1 84.25 83 VAL A N 1
ATOM 644 C CA . VAL A 1 83 ? -16.156 -18.062 -1.392 1 84.25 83 VAL A CA 1
ATOM 645 C C . VAL A 1 83 ? -16.578 -16.766 -2.08 1 84.25 83 VAL A C 1
ATOM 647 O O . VAL A 1 83 ? -15.781 -16.141 -2.787 1 84.25 83 VAL A O 1
ATOM 650 N N . GLY A 1 84 ? -17.828 -16.344 -1.847 1 85.88 84 GLY A N 1
ATOM 651 C CA . GLY A 1 84 ? -18.312 -15.117 -2.449 1 85.88 84 GLY A CA 1
ATOM 652 C C . GLY A 1 84 ? -17.562 -13.883 -1.994 1 85.88 84 GLY A C 1
ATOM 653 O O . GLY A 1 84 ? -17.156 -13.062 -2.816 1 85.88 84 GLY A O 1
ATOM 654 N N . ILE A 1 85 ? -17.312 -13.828 -0.683 1 92.94 85 ILE A N 1
ATOM 655 C CA . ILE A 1 85 ? -16.703 -12.625 -0.14 1 92.94 85 ILE A CA 1
ATOM 656 C C . ILE A 1 85 ? -15.219 -12.586 -0.518 1 92.94 85 ILE A C 1
ATOM 658 O O . ILE A 1 85 ? -14.641 -11.508 -0.675 1 92.94 85 ILE A O 1
ATOM 662 N N . GLN A 1 86 ? -14.641 -13.766 -0.683 1 94.38 86 GLN A N 1
ATOM 663 C CA . GLN A 1 86 ? -13.234 -13.82 -1.075 1 94.38 86 GLN A CA 1
ATOM 664 C C . GLN A 1 86 ? -13.016 -13.125 -2.416 1 94.38 86 GLN A C 1
ATOM 666 O O . GLN A 1 86 ? -12.008 -12.438 -2.605 1 94.38 86 GLN A O 1
ATOM 671 N N . VAL A 1 87 ? -13.945 -13.32 -3.33 1 93.88 87 VAL A N 1
ATOM 672 C CA . VAL A 1 87 ? -13.836 -12.695 -4.645 1 93.88 87 VAL A CA 1
ATOM 673 C C . VAL A 1 87 ? -13.844 -11.172 -4.504 1 93.88 87 VAL A C 1
ATOM 675 O O . VAL A 1 87 ? -13.039 -10.484 -5.121 1 93.88 87 VAL A O 1
ATOM 678 N N . LEU A 1 88 ? -14.711 -10.672 -3.693 1 95.38 88 LEU A N 1
ATOM 679 C CA . LEU A 1 88 ? -14.805 -9.234 -3.473 1 95.38 88 LEU A CA 1
ATOM 680 C C . LEU A 1 88 ? -13.539 -8.703 -2.805 1 95.38 88 LEU A C 1
ATOM 682 O O . LEU A 1 88 ? -13.047 -7.637 -3.164 1 95.38 88 LEU A O 1
ATOM 686 N N . VAL A 1 89 ? -13.047 -9.461 -1.879 1 97 89 VAL A N 1
ATOM 687 C CA . VAL A 1 89 ? -11.828 -9.062 -1.179 1 97 89 VAL A CA 1
ATOM 688 C C . VAL A 1 89 ? -10.656 -9.055 -2.152 1 97 89 VAL A C 1
ATOM 690 O O . VAL A 1 89 ? -9.844 -8.133 -2.145 1 97 89 VAL A O 1
ATOM 693 N N . CYS A 1 90 ? -10.609 -10.062 -3.037 1 96.94 90 CYS A N 1
ATOM 694 C CA . CYS A 1 90 ? -9.578 -10.086 -4.07 1 96.94 90 CYS A CA 1
ATOM 695 C C . CYS A 1 90 ? -9.664 -8.836 -4.945 1 96.94 90 CYS A C 1
ATOM 697 O O . CYS A 1 90 ? -8.641 -8.211 -5.238 1 96.94 90 CYS A O 1
ATOM 699 N N . ALA A 1 91 ? -10.836 -8.5 -5.316 1 96.94 91 ALA A N 1
ATOM 700 C CA . ALA A 1 91 ? -11.039 -7.344 -6.18 1 96.94 91 ALA A CA 1
ATOM 701 C C . ALA A 1 91 ? -10.609 -6.055 -5.48 1 96.94 91 ALA A C 1
ATOM 703 O O . ALA A 1 91 ? -9.961 -5.199 -6.086 1 96.94 91 ALA A O 1
ATOM 704 N N . ALA A 1 92 ? -10.977 -5.922 -4.238 1 98.12 92 ALA A N 1
ATOM 705 C CA . ALA A 1 92 ? -10.594 -4.746 -3.465 1 98.12 92 ALA A CA 1
ATOM 706 C C . ALA A 1 92 ? -9.07 -4.645 -3.336 1 98.12 92 ALA A C 1
ATOM 708 O O . ALA A 1 92 ? -8.5 -3.568 -3.527 1 98.12 92 ALA A O 1
ATOM 709 N N . ILE A 1 93 ? -8.438 -5.754 -2.99 1 97.38 93 ILE A N 1
ATOM 710 C CA . ILE A 1 93 ? -6.984 -5.777 -2.842 1 97.38 93 ILE A CA 1
ATOM 711 C C . ILE A 1 93 ? -6.328 -5.391 -4.164 1 97.38 93 ILE A C 1
ATOM 713 O O . ILE A 1 93 ? -5.387 -4.59 -4.188 1 97.38 93 ILE A O 1
ATOM 717 N N . LYS A 1 94 ? -6.824 -5.953 -5.234 1 96.44 94 LYS A N 1
ATOM 718 C CA . LYS A 1 94 ? -6.285 -5.617 -6.547 1 96.44 94 LYS A CA 1
ATOM 719 C C . LYS A 1 94 ? -6.348 -4.113 -6.797 1 96.44 94 LYS A C 1
ATOM 721 O O . LYS A 1 94 ? -5.367 -3.508 -7.23 1 96.44 94 LYS A O 1
ATOM 726 N N . GLU A 1 95 ? -7.488 -3.492 -6.555 1 96.69 95 GLU A N 1
ATOM 727 C CA . GLU A 1 95 ? -7.625 -2.051 -6.746 1 96.69 95 GLU A CA 1
ATOM 728 C C . GLU A 1 95 ? -6.68 -1.282 -5.824 1 96.69 95 GLU A C 1
ATOM 730 O O . GLU A 1 95 ? -6.016 -0.336 -6.258 1 96.69 95 GLU A O 1
ATOM 735 N N . MET A 1 96 ? -6.645 -1.73 -4.586 1 96.69 96 MET A N 1
ATOM 736 C CA . MET A 1 96 ? -5.777 -1.039 -3.637 1 96.69 96 MET A CA 1
ATOM 737 C C . MET A 1 96 ? -4.324 -1.068 -4.105 1 96.69 96 MET A C 1
ATOM 739 O O . MET A 1 96 ? -3.598 -0.087 -3.947 1 96.69 96 MET A O 1
ATOM 743 N N . GLU A 1 97 ? -3.945 -2.16 -4.625 1 94.19 97 GLU A N 1
ATOM 744 C CA . GLU A 1 97 ? -2.561 -2.316 -5.059 1 94.19 97 GLU A CA 1
ATOM 745 C C . GLU A 1 97 ? -2.291 -1.538 -6.34 1 94.19 97 GLU A C 1
ATOM 747 O O . GLU A 1 97 ? -1.198 -0.998 -6.527 1 94.19 97 GLU A O 1
ATOM 752 N N . ASP A 1 98 ? -3.26 -1.443 -7.207 1 91.56 98 ASP A N 1
ATOM 753 C CA . ASP A 1 98 ? -3.041 -0.906 -8.547 1 91.56 98 ASP A CA 1
ATOM 754 C C . ASP A 1 98 ? -3.377 0.582 -8.602 1 91.56 98 ASP A C 1
ATOM 756 O O . ASP A 1 98 ? -2.852 1.311 -9.445 1 91.56 98 ASP A O 1
ATOM 760 N N . PHE A 1 99 ? -4.211 1.029 -7.797 1 91.44 99 PHE A N 1
ATOM 761 C CA . PHE A 1 99 ? -4.73 2.389 -7.879 1 91.44 99 PHE A CA 1
ATOM 762 C C . PHE A 1 99 ? -3.645 3.406 -7.547 1 91.44 99 PHE A C 1
ATOM 764 O O . PHE A 1 99 ? -3.006 3.32 -6.496 1 91.44 99 PHE A O 1
ATOM 771 N N . PRO A 1 100 ? -3.479 4.352 -8.477 1 93.62 100 PRO A N 1
ATOM 772 C CA . PRO A 1 100 ? -2.527 5.418 -8.156 1 93.62 100 PRO A CA 1
ATOM 773 C C . PRO A 1 100 ? -2.975 6.273 -6.977 1 93.62 100 PRO A C 1
ATOM 775 O O . PRO A 1 100 ? -4.117 6.73 -6.938 1 93.62 100 PRO A O 1
ATOM 778 N N . ILE A 1 101 ? -2.068 6.48 -6.086 1 93.06 101 ILE A N 1
ATOM 779 C CA . ILE A 1 101 ? -2.41 7.156 -4.836 1 93.06 101 ILE A CA 1
ATOM 780 C C . ILE A 1 101 ? -2.816 8.602 -5.129 1 93.06 101 ILE A C 1
ATOM 782 O O . ILE A 1 101 ? -3.668 9.164 -4.434 1 93.06 101 ILE A O 1
ATOM 786 N N . GLU A 1 102 ? -2.295 9.219 -6.223 1 89.56 102 GLU A N 1
ATOM 787 C CA . GLU A 1 102 ? -2.598 10.609 -6.562 1 89.56 102 GLU A CA 1
ATOM 788 C C . GLU A 1 102 ? -4.059 10.773 -6.969 1 89.56 102 GLU A C 1
ATOM 790 O O . GLU A 1 102 ? -4.629 11.859 -6.84 1 89.56 102 GLU A O 1
ATOM 795 N N . ASP A 1 103 ? -4.633 9.68 -7.359 1 92 103 ASP A N 1
ATOM 796 C CA . ASP A 1 103 ? -5.992 9.727 -7.891 1 92 103 ASP A CA 1
ATOM 797 C C . ASP A 1 103 ? -6.996 9.164 -6.883 1 92 103 ASP A C 1
ATOM 799 O O . ASP A 1 103 ? -8.188 9.07 -7.18 1 92 103 ASP A O 1
ATOM 803 N N . LEU A 1 104 ? -6.559 8.836 -5.766 1 95.81 104 LEU A N 1
ATOM 804 C CA . LEU A 1 104 ? -7.418 8.156 -4.801 1 95.81 104 LEU A CA 1
ATOM 805 C C . LEU A 1 104 ? -8.461 9.117 -4.238 1 95.81 104 LEU A C 1
ATOM 807 O O . LEU A 1 104 ? -8.125 10.188 -3.729 1 95.81 104 LEU A O 1
ATOM 811 N N . GLU A 1 105 ? -9.742 8.758 -4.355 1 96.62 105 GLU A N 1
ATOM 812 C CA . GLU A 1 105 ? -10.867 9.508 -3.812 1 96.62 105 GLU A CA 1
ATOM 813 C C . GLU A 1 105 ? -11.477 8.805 -2.604 1 96.62 105 GLU A C 1
ATOM 815 O O . GLU A 1 105 ? -11.352 7.582 -2.467 1 96.62 105 GLU A O 1
ATOM 820 N N . TRP A 1 106 ? -12.164 9.547 -1.84 1 97.69 106 TRP A N 1
ATOM 821 C CA . TRP A 1 106 ? -12.727 9.031 -0.598 1 97.69 106 TRP A CA 1
ATOM 822 C C . TRP A 1 106 ? -13.703 7.895 -0.875 1 97.69 106 TRP A C 1
ATOM 824 O O . TRP A 1 106 ? -13.695 6.879 -0.178 1 97.69 106 TRP A O 1
ATOM 834 N N . ASP A 1 107 ? -14.469 8.031 -1.899 1 97.19 107 ASP A N 1
ATOM 835 C CA . ASP A 1 107 ? -15.484 7.027 -2.193 1 97.19 107 ASP A CA 1
ATOM 836 C C . ASP A 1 107 ? -14.844 5.684 -2.541 1 97.19 107 ASP A C 1
ATOM 838 O O . ASP A 1 107 ? -15.391 4.629 -2.223 1 97.19 107 ASP A O 1
ATOM 842 N N . THR A 1 108 ? -13.742 5.746 -3.225 1 97.81 108 THR A N 1
ATOM 843 C CA . THR A 1 108 ? -13.008 4.527 -3.545 1 97.81 108 THR A CA 1
ATOM 844 C C . THR A 1 108 ? -12.492 3.859 -2.273 1 97.81 108 THR A C 1
ATOM 846 O O . THR A 1 108 ? -12.625 2.645 -2.107 1 97.81 108 THR A O 1
ATOM 849 N N . LEU A 1 109 ? -11.984 4.629 -1.365 1 98.38 109 LEU A N 1
ATOM 850 C CA . LEU A 1 109 ? -11.508 4.121 -0.082 1 98.38 109 LEU A CA 1
ATOM 851 C C . LEU A 1 109 ? -12.656 3.51 0.715 1 98.38 109 LEU A C 1
ATOM 853 O O . LEU A 1 109 ? -12.5 2.441 1.312 1 98.38 109 LEU A O 1
ATOM 857 N N . LYS A 1 110 ? -13.734 4.199 0.699 1 98.38 110 LYS A N 1
ATOM 858 C CA . LYS A 1 110 ? -14.914 3.713 1.414 1 98.38 110 LYS A CA 1
ATOM 859 C C . LYS A 1 110 ? -15.367 2.363 0.868 1 98.38 110 LYS A C 1
ATOM 861 O O . LYS A 1 110 ? -15.773 1.483 1.63 1 98.38 110 LYS A O 1
ATOM 866 N N . LYS A 1 111 ? -15.312 2.252 -0.417 1 98.38 111 LYS A N 1
ATOM 867 C CA . LYS A 1 111 ? -15.664 0.986 -1.052 1 98.38 111 LYS A CA 1
ATOM 868 C C . LYS A 1 111 ? -14.766 -0.145 -0.563 1 98.38 111 LYS A C 1
ATOM 870 O O . LYS A 1 111 ? -15.25 -1.228 -0.224 1 98.38 111 LYS A O 1
ATOM 875 N N . TRP A 1 112 ? -13.477 0.073 -0.548 1 98.5 112 TRP A N 1
ATOM 876 C CA . TRP A 1 112 ? -12.539 -0.93 -0.053 1 98.5 112 TRP A CA 1
ATOM 877 C C . TRP A 1 112 ? -12.812 -1.249 1.413 1 98.5 112 TRP A C 1
ATOM 879 O O . TRP A 1 112 ? -12.828 -2.418 1.808 1 98.5 112 TRP A O 1
ATOM 889 N N . GLY A 1 113 ? -13.062 -0.162 2.219 1 98.56 113 GLY A N 1
ATOM 890 C CA . GLY A 1 113 ? -13.414 -0.355 3.615 1 98.56 113 GLY A CA 1
ATOM 891 C C . GLY A 1 113 ? -14.68 -1.169 3.803 1 98.56 113 GLY A C 1
ATOM 892 O O . GLY A 1 113 ? -14.727 -2.074 4.637 1 98.56 113 GLY A O 1
ATOM 893 N N . ALA A 1 114 ? -15.664 -0.858 3.049 1 98.62 114 ALA A N 1
ATOM 894 C CA . ALA A 1 114 ? -16.922 -1.587 3.113 1 98.62 114 ALA A CA 1
ATOM 895 C C . ALA A 1 114 ? -16.719 -3.072 2.828 1 98.62 114 ALA A C 1
ATOM 897 O O . ALA A 1 114 ? -17.312 -3.926 3.482 1 98.62 114 ALA A O 1
ATOM 898 N N . THR A 1 115 ? -15.906 -3.391 1.841 1 98.38 115 THR A N 1
ATOM 899 C CA . THR A 1 115 ? -15.609 -4.766 1.463 1 98.38 115 THR A CA 1
ATOM 900 C C . THR A 1 115 ? -14.977 -5.523 2.629 1 98.38 115 THR A C 1
ATOM 902 O O . THR A 1 115 ? -15.43 -6.617 2.982 1 98.38 115 THR A O 1
ATOM 905 N N . LEU A 1 116 ? -13.984 -4.918 3.246 1 98.06 116 LEU A N 1
ATOM 906 C CA . LEU A 1 116 ? -13.273 -5.594 4.324 1 98.06 116 LEU A CA 1
ATOM 907 C C . LEU A 1 116 ? -14.141 -5.676 5.578 1 98.06 116 LEU A C 1
ATOM 909 O O . LEU A 1 116 ? -14.055 -6.648 6.332 1 98.06 116 LEU A O 1
ATOM 913 N N . ASN A 1 117 ? -14.953 -4.652 5.793 1 98 117 ASN A N 1
ATOM 914 C CA . ASN A 1 117 ? -15.891 -4.703 6.91 1 98 117 ASN A CA 1
ATOM 915 C C . ASN A 1 117 ? -16.906 -5.832 6.742 1 98 117 ASN A C 1
ATOM 917 O O . ASN A 1 117 ? -17.188 -6.559 7.691 1 98 117 ASN A O 1
ATOM 921 N N . MET A 1 118 ? -17.453 -5.969 5.555 1 96.81 118 MET A N 1
ATOM 922 C CA . MET A 1 118 ? -18.375 -7.059 5.266 1 96.81 118 MET A CA 1
ATOM 923 C C . MET A 1 118 ? -17.703 -8.414 5.473 1 96.81 118 MET A C 1
ATOM 925 O O . MET A 1 118 ? -18.281 -9.312 6.078 1 96.81 118 MET A O 1
ATOM 929 N N . ALA A 1 119 ? -16.5 -8.562 4.953 1 96.06 119 ALA A N 1
ATOM 930 C CA . ALA A 1 119 ? -15.75 -9.805 5.113 1 96.06 119 ALA A CA 1
ATOM 931 C C . ALA A 1 119 ? -15.57 -10.141 6.59 1 96.06 119 ALA A C 1
ATOM 933 O O . ALA A 1 119 ? -15.773 -11.289 7 1 96.06 119 ALA A O 1
ATOM 934 N N . LYS A 1 120 ? -15.203 -9.141 7.336 1 95.19 120 LYS A N 1
ATOM 935 C CA . LYS A 1 120 ? -14.984 -9.336 8.766 1 95.19 120 LYS A CA 1
ATOM 936 C C . LYS A 1 120 ? -16.266 -9.805 9.453 1 95.19 120 LYS A C 1
ATOM 938 O O . LYS A 1 120 ? -16.219 -10.664 10.336 1 95.19 120 LYS A O 1
ATOM 943 N N . GLN A 1 121 ? -17.344 -9.281 9.078 1 94.25 121 GLN A N 1
ATOM 944 C CA . GLN A 1 121 ? -18.641 -9.664 9.648 1 94.25 121 GLN A CA 1
ATOM 945 C C . GLN A 1 121 ? -18.953 -11.125 9.352 1 94.25 121 GLN A C 1
ATOM 947 O O . GLN A 1 121 ? -19.656 -11.789 10.125 1 94.25 121 GLN A O 1
ATOM 952 N N . LEU A 1 122 ? -18.422 -11.609 8.258 1 93.19 122 LEU A N 1
ATOM 953 C CA . LEU A 1 122 ? -18.656 -12.992 7.863 1 93.19 122 LEU A CA 1
ATOM 954 C C . LEU A 1 122 ? -17.562 -13.906 8.414 1 93.19 122 LEU A C 1
ATOM 956 O O . LEU A 1 122 ? -17.5 -15.086 8.07 1 93.19 122 LEU A O 1
ATOM 960 N N . GLY A 1 123 ? -16.641 -13.352 9.234 1 92.31 123 GLY A N 1
ATOM 961 C CA . GLY A 1 123 ? -15.555 -14.141 9.805 1 92.31 123 GLY A CA 1
ATOM 962 C C . GLY A 1 123 ? -14.422 -14.398 8.836 1 92.31 123 GLY A C 1
ATOM 963 O O . GLY A 1 123 ? -13.664 -15.352 8.992 1 92.31 123 GLY A O 1
ATOM 964 N N . PHE A 1 124 ? -14.312 -13.617 7.75 1 93.38 124 PHE A N 1
ATOM 965 C CA . PHE A 1 124 ? -13.289 -13.742 6.715 1 93.38 124 PHE A CA 1
ATOM 966 C C . PHE A 1 124 ? -12.281 -12.594 6.812 1 93.38 124 PHE A C 1
ATOM 968 O O . PHE A 1 124 ? -12.297 -11.68 5.992 1 93.38 124 PHE A O 1
ATOM 975 N N . GLN A 1 125 ? -11.383 -12.656 7.707 1 91.44 125 GLN A N 1
ATOM 976 C CA . GLN A 1 125 ? -10.43 -11.562 7.887 1 91.44 125 GLN A CA 1
ATOM 977 C C . GLN A 1 125 ? -9.102 -11.883 7.199 1 91.44 125 GLN A C 1
ATOM 979 O O . GLN A 1 125 ? -8.609 -13.008 7.273 1 91.44 125 GLN A O 1
ATOM 984 N N . VAL A 1 126 ? -8.672 -10.875 6.496 1 91.94 126 VAL A N 1
ATOM 985 C CA . VAL A 1 126 ? -7.371 -10.961 5.832 1 91.94 126 VAL A CA 1
ATOM 986 C C . VAL A 1 126 ? -6.441 -9.875 6.375 1 91.94 126 VAL A C 1
ATOM 988 O O . VAL A 1 126 ? -6.57 -8.703 6.012 1 91.94 126 VAL A O 1
ATOM 991 N N . GLY A 1 127 ? -5.422 -10.25 7.152 1 91.94 127 GLY A N 1
ATOM 992 C CA . GLY A 1 127 ? -4.562 -9.32 7.871 1 91.94 127 GLY A CA 1
ATOM 993 C C . GLY A 1 127 ? -3.838 -8.352 6.957 1 91.94 127 GLY A C 1
ATOM 994 O O . GLY A 1 127 ? -3.83 -7.148 7.203 1 91.94 127 GLY A O 1
ATOM 995 N N . PHE A 1 128 ? -3.242 -8.914 5.891 1 92.88 128 PHE A N 1
ATOM 996 C CA . PHE A 1 128 ? -2.453 -8.039 5.035 1 92.88 128 PHE A CA 1
ATOM 997 C C . PHE A 1 128 ? -3.352 -7.066 4.281 1 92.88 128 PHE A C 1
ATOM 999 O O . PHE A 1 128 ? -2.91 -5.984 3.883 1 92.88 128 PHE A O 1
ATOM 1006 N N . ALA A 1 129 ? -4.617 -7.414 4.023 1 96.12 129 ALA A N 1
ATOM 1007 C CA . ALA A 1 129 ? -5.566 -6.492 3.408 1 96.12 129 ALA A CA 1
ATOM 1008 C C . ALA A 1 129 ? -5.898 -5.34 4.352 1 96.12 129 ALA A C 1
ATOM 1010 O O . ALA A 1 129 ? -6.016 -4.188 3.922 1 96.12 129 ALA A O 1
ATOM 1011 N N . ASP A 1 130 ? -6.023 -5.66 5.648 1 96.44 130 ASP A N 1
ATOM 1012 C CA . ASP A 1 130 ? -6.27 -4.633 6.652 1 96.44 130 ASP A CA 1
ATOM 1013 C C . ASP A 1 130 ? -5.117 -3.631 6.707 1 96.44 130 ASP A C 1
ATOM 1015 O O . ASP A 1 130 ? -5.344 -2.422 6.785 1 96.44 130 ASP A O 1
ATOM 1019 N N . ASN A 1 131 ? -3.975 -4.141 6.672 1 96 131 ASN A N 1
ATOM 1020 C CA . ASN A 1 131 ? -2.791 -3.287 6.676 1 96 131 ASN A CA 1
ATOM 1021 C C . ASN A 1 131 ? -2.73 -2.406 5.43 1 96 131 ASN A C 1
ATOM 1023 O O . ASN A 1 131 ? -2.373 -1.23 5.512 1 96 131 ASN A O 1
ATOM 1027 N N . LEU A 1 132 ? -3.049 -2.998 4.34 1 97.12 132 LEU A N 1
ATOM 1028 C CA . LEU A 1 132 ? -3.059 -2.266 3.078 1 97.12 132 LEU A CA 1
ATOM 1029 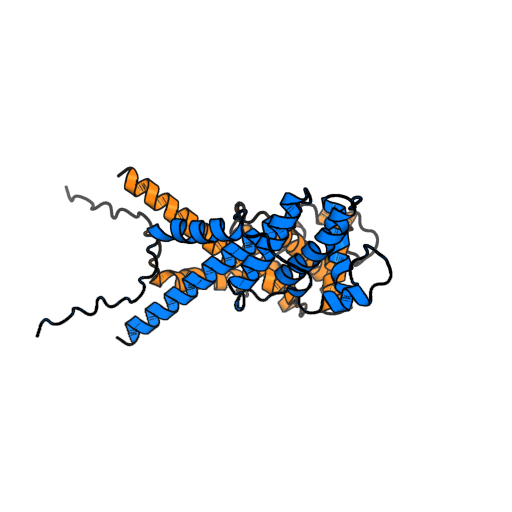C C . LEU A 1 132 ? -4.074 -1.127 3.121 1 97.12 132 LEU A C 1
ATOM 1031 O O . LEU A 1 132 ? -3.768 -0.002 2.721 1 97.12 132 LEU A O 1
ATOM 1035 N N . LEU A 1 133 ? -5.27 -1.373 3.631 1 98.06 133 LEU A N 1
ATOM 1036 C CA . LEU A 1 133 ? -6.301 -0.348 3.738 1 98.06 133 LEU A CA 1
ATOM 1037 C C . LEU A 1 133 ? -5.852 0.782 4.66 1 98.06 133 LEU A C 1
ATOM 1039 O O . LEU A 1 133 ? -6.039 1.959 4.34 1 98.06 133 LEU A O 1
ATOM 1043 N N . LYS A 1 134 ? -5.301 0.411 5.766 1 97.88 134 LYS A N 1
ATOM 1044 C CA . LYS A 1 134 ? -4.785 1.412 6.695 1 97.88 134 LYS A CA 1
ATOM 1045 C C . LYS A 1 134 ? -3.727 2.287 6.031 1 97.88 134 LYS A C 1
ATOM 1047 O O . LYS A 1 134 ? -3.727 3.508 6.203 1 97.88 134 LYS A O 1
ATOM 1052 N N . THR A 1 135 ? -2.883 1.648 5.324 1 98.06 135 THR A N 1
ATOM 1053 C CA . THR A 1 135 ? -1.834 2.365 4.609 1 98.06 135 THR A CA 1
ATOM 1054 C C . THR A 1 135 ? -2.438 3.344 3.605 1 98.06 135 THR A C 1
ATOM 1056 O O . THR A 1 135 ? -2.008 4.496 3.518 1 98.06 135 THR A O 1
ATOM 1059 N N . LYS A 1 136 ? -3.373 2.893 2.84 1 98.38 136 LYS A N 1
ATOM 1060 C CA . LYS A 1 136 ? -4.031 3.736 1.847 1 98.38 136 LYS A CA 1
ATOM 1061 C C . LYS A 1 136 ? -4.762 4.898 2.512 1 98.38 136 LYS A C 1
ATOM 1063 O O . LYS A 1 136 ? -4.777 6.012 1.984 1 98.38 136 LYS A O 1
ATOM 1068 N N . LEU A 1 137 ? -5.391 4.664 3.664 1 98.44 137 LEU A N 1
ATOM 1069 C CA . LEU A 1 137 ? -6.074 5.723 4.398 1 98.44 137 LEU A CA 1
ATOM 1070 C C . LEU A 1 137 ? -5.094 6.809 4.828 1 98.44 137 LEU A C 1
ATOM 1072 O O . LEU A 1 137 ? -5.363 7.996 4.648 1 98.44 137 LEU A O 1
ATOM 1076 N N . LEU A 1 138 ? -3.998 6.359 5.383 1 97.94 138 LEU A N 1
ATOM 1077 C CA . LEU A 1 138 ? -2.969 7.301 5.809 1 97.94 138 LEU A CA 1
ATOM 1078 C C . LEU A 1 138 ? -2.432 8.094 4.625 1 97.94 138 LEU A C 1
ATOM 1080 O O . LEU A 1 138 ? -2.268 9.312 4.715 1 97.94 138 LEU A O 1
ATOM 1084 N N . ALA A 1 139 ? -2.182 7.398 3.562 1 98.12 139 ALA A N 1
ATOM 1085 C CA . ALA A 1 139 ? -1.669 8.055 2.365 1 98.12 139 ALA A CA 1
ATOM 1086 C C . ALA A 1 139 ? -2.682 9.062 1.817 1 98.12 139 ALA A C 1
ATOM 1088 O O . ALA A 1 139 ? -2.312 10.164 1.406 1 98.12 139 ALA A O 1
ATOM 1089 N N . TYR A 1 140 ? -3.904 8.68 1.779 1 97.94 140 TYR A N 1
ATOM 1090 C CA . TYR A 1 140 ? -4.977 9.578 1.369 1 97.94 140 TYR A CA 1
ATOM 1091 C C . TYR A 1 140 ? -5.004 10.836 2.238 1 97.94 140 TYR A C 1
ATOM 1093 O O . TYR A 1 140 ? -5.082 11.953 1.725 1 97.94 140 TYR A O 1
ATOM 1101 N N . PHE A 1 141 ? -4.938 10.625 3.527 1 96.94 141 PHE A N 1
ATOM 1102 C CA . PHE A 1 141 ? -4.961 11.734 4.477 1 96.94 141 PHE A CA 1
ATOM 1103 C C . PHE A 1 141 ? -3.805 12.695 4.219 1 96.94 141 PHE A C 1
ATOM 1105 O O . PHE A 1 141 ? -4.004 13.914 4.164 1 96.94 141 PHE A O 1
ATOM 1112 N N . ALA A 1 142 ? -2.646 12.125 4.027 1 96.19 142 ALA A N 1
ATOM 1113 C CA . ALA A 1 142 ? -1.472 12.945 3.734 1 96.19 142 ALA A CA 1
ATOM 1114 C C . ALA A 1 142 ? -1.661 13.734 2.441 1 96.19 142 ALA A C 1
ATOM 1116 O O . ALA A 1 142 ? -1.359 14.93 2.387 1 96.19 142 ALA A O 1
ATOM 1117 N N . THR A 1 143 ? -2.131 13.102 1.445 1 96.06 143 THR A N 1
ATOM 1118 C CA . THR A 1 143 ? -2.342 13.742 0.153 1 96.06 143 THR A CA 1
ATOM 1119 C C . THR A 1 143 ? -3.316 14.906 0.284 1 96.06 143 THR A C 1
ATOM 1121 O O . THR A 1 143 ? -3.066 15.992 -0.246 1 96.06 143 THR A O 1
ATOM 1124 N N . GLN A 1 144 ? -4.395 14.672 1.044 1 93.75 144 GLN A N 1
ATOM 1125 C CA . GLN A 1 144 ? -5.398 15.719 1.232 1 93.75 144 GLN A CA 1
ATOM 1126 C C . GLN A 1 144 ? -4.809 16.922 1.968 1 93.75 144 GLN A C 1
ATOM 1128 O O . GLN A 1 144 ? -5.051 18.062 1.589 1 93.75 144 GLN A O 1
ATOM 1133 N N . LYS A 1 145 ? -4.047 16.672 2.973 1 92.81 145 LYS A N 1
ATOM 1134 C CA . LYS A 1 145 ? -3.465 17.766 3.756 1 92.81 145 LYS A CA 1
ATOM 1135 C C . LYS A 1 145 ? -2.422 18.531 2.945 1 92.81 145 LYS A C 1
ATOM 1137 O O . LYS A 1 145 ? -2.312 19.75 3.062 1 92.81 145 LYS A O 1
ATOM 1142 N N . LEU A 1 146 ? -1.671 17.812 2.174 1 93 146 LEU A N 1
ATOM 1143 C CA . LEU A 1 146 ? -0.687 18.453 1.311 1 93 146 LEU A CA 1
ATOM 1144 C C . LEU A 1 146 ? -1.37 19.344 0.269 1 93 146 LEU A C 1
ATOM 1146 O O . LEU A 1 146 ? -0.934 20.469 0.018 1 93 146 LEU A O 1
ATOM 1150 N N . LEU A 1 147 ? -2.385 18.859 -0.317 1 91.44 147 LEU A N 1
ATOM 1151 C CA . LEU A 1 147 ? -3.137 19.625 -1.304 1 91.44 147 LEU A CA 1
ATOM 1152 C C . LEU A 1 147 ? -3.766 20.859 -0.668 1 91.44 147 LEU A C 1
ATOM 1154 O O . LEU A 1 147 ? -3.756 21.938 -1.261 1 91.44 147 LEU A O 1
ATOM 1158 N N . ASP A 1 148 ? -4.344 20.641 0.502 1 89.38 148 ASP A N 1
ATOM 1159 C CA . ASP A 1 148 ? -4.922 21.766 1.234 1 89.38 148 ASP A CA 1
ATOM 1160 C C . ASP A 1 148 ? -3.879 22.859 1.48 1 89.38 148 ASP A C 1
ATOM 1162 O O . ASP A 1 148 ? -4.164 24.047 1.326 1 89.38 148 ASP A O 1
ATOM 1166 N N . ALA A 1 149 ? -2.734 22.438 1.893 1 88.12 149 ALA A N 1
ATOM 1167 C CA . ALA A 1 149 ? -1.649 23.375 2.184 1 88.12 149 ALA A CA 1
ATOM 1168 C C . ALA A 1 149 ? -1.221 24.125 0.925 1 88.12 149 ALA A C 1
ATOM 1170 O O . ALA A 1 149 ? -0.927 25.328 0.979 1 88.12 149 ALA A O 1
ATOM 1171 N N . MET A 1 150 ? -1.159 23.469 -0.131 1 87.81 150 MET A N 1
ATOM 1172 C CA . MET A 1 150 ? -0.761 24.094 -1.389 1 87.81 150 MET A CA 1
ATOM 1173 C C . MET A 1 150 ? -1.81 25.109 -1.852 1 87.81 150 MET A C 1
ATOM 1175 O O . MET A 1 150 ? -1.467 26.172 -2.373 1 87.81 150 MET A O 1
ATOM 1179 N N . ARG A 1 151 ? -3.014 24.75 -1.699 1 85 151 ARG A N 1
ATOM 1180 C CA . ARG A 1 151 ? -4.094 25.656 -2.061 1 85 151 ARG A CA 1
ATOM 1181 C C . ARG A 1 151 ? -4.066 26.922 -1.195 1 85 151 ARG A C 1
ATOM 1183 O O . ARG A 1 151 ? -4.305 28.031 -1.687 1 85 151 ARG A O 1
ATOM 1190 N N . LEU A 1 152 ? -3.812 26.734 0.048 1 83.62 152 LEU A N 1
ATOM 1191 C CA . LEU A 1 152 ? -3.729 27.875 0.964 1 83.62 152 LEU A CA 1
ATOM 1192 C C . LEU A 1 152 ? -2.566 28.781 0.592 1 83.62 152 LEU A C 1
ATOM 1194 O O . LEU A 1 152 ? -2.703 30.016 0.614 1 83.62 152 LEU A O 1
ATOM 1198 N N . LYS A 1 153 ? -1.459 28.234 0.328 1 81.25 153 LYS A N 1
ATOM 1199 C CA . LYS A 1 153 ? -0.29 29.016 -0.064 1 81.25 153 LYS A CA 1
ATOM 1200 C C . LYS A 1 153 ? -0.569 29.828 -1.326 1 81.25 153 LYS A C 1
ATOM 1202 O O . LYS A 1 153 ? -0.155 30.984 -1.433 1 81.25 153 LYS A O 1
ATOM 1207 N N . LYS A 1 154 ? -1.211 29.297 -2.189 1 81.06 154 LYS A N 1
ATOM 1208 C CA . LYS A 1 154 ? -1.546 29.984 -3.426 1 81.06 154 LYS A CA 1
ATOM 1209 C C . LYS A 1 154 ? -2.527 31.125 -3.166 1 81.06 154 LYS A C 1
ATOM 1211 O O . LYS A 1 154 ? -2.432 32.188 -3.785 1 81.06 154 LYS A O 1
ATOM 1216 N N . SER A 1 155 ? -3.416 30.859 -2.285 1 76.88 155 SER A N 1
ATOM 1217 C CA . SER A 1 155 ? -4.406 31.891 -1.965 1 76.88 155 SER A CA 1
ATOM 1218 C C . SER A 1 155 ? -3.771 33.062 -1.225 1 76.88 155 SER A C 1
ATOM 1220 O O . SER A 1 155 ? -4.199 34.188 -1.38 1 76.88 155 SER A O 1
ATOM 1222 N N . LEU A 1 156 ? -2.781 32.719 -0.438 1 71.75 156 LEU A N 1
ATOM 1223 C CA . LEU A 1 156 ? -2.104 33.781 0.311 1 71.75 156 LEU A CA 1
ATOM 1224 C C . LEU A 1 156 ? -1.199 34.594 -0.602 1 71.75 156 LEU A C 1
ATOM 1226 O O . LEU A 1 156 ? -0.952 35.781 -0.339 1 71.75 156 LEU A O 1
ATOM 1230 N N . HIS A 1 157 ? -0.623 33.938 -1.546 1 69.06 157 HIS A N 1
ATOM 1231 C CA . HIS A 1 157 ? 0.211 34.656 -2.48 1 69.06 157 HIS A CA 1
ATOM 1232 C C . HIS A 1 157 ? -0.637 35.562 -3.393 1 69.06 157 HIS A C 1
ATOM 1234 O O . HIS A 1 157 ? -0.176 36.594 -3.859 1 69.06 157 HIS A O 1
ATOM 1240 N N . PHE A 1 158 ? -1.807 35.156 -3.705 1 60.81 158 PHE A N 1
ATOM 1241 C CA . PHE A 1 158 ? -2.648 36 -4.543 1 60.81 158 PHE A CA 1
ATOM 1242 C C . PHE A 1 158 ? -3.445 37 -3.691 1 60.81 158 PHE A C 1
ATOM 1244 O O . PHE A 1 158 ? -4.121 37.875 -4.223 1 60.81 158 PHE A O 1
ATOM 1251 N N . SER A 1 159 ? -3.424 36.844 -2.43 1 48.09 159 SER A N 1
ATOM 1252 C CA . SER A 1 159 ? -4.047 37.906 -1.683 1 48.09 159 SER A CA 1
ATOM 1253 C C . SER A 1 159 ? -3.047 39.031 -1.374 1 48.09 159 SER A C 1
ATOM 1255 O O . SER A 1 159 ? -1.872 38.75 -1.113 1 48.09 159 SER A O 1
ATOM 1257 N N . MET B 1 1 ? 23.281 39 35.5 1 26.03 1 MET B N 1
ATOM 1258 C CA . MET B 1 1 ? 22.844 37.625 35.344 1 26.03 1 MET B CA 1
ATOM 1259 C C . MET B 1 1 ? 21.844 37.469 34.219 1 26.03 1 MET B C 1
ATOM 1261 O O . MET B 1 1 ? 20.719 37.969 34.312 1 26.03 1 MET B O 1
ATOM 1265 N N . LYS B 1 2 ? 22.266 37.594 32.969 1 33.03 2 LYS B N 1
ATOM 1266 C CA . LYS B 1 2 ? 21.422 37.781 31.797 1 33.03 2 LYS B CA 1
ATOM 1267 C C . LYS B 1 2 ? 20.5 36.594 31.562 1 33.03 2 LYS B C 1
ATOM 1269 O O . LYS B 1 2 ? 20.938 35.438 31.609 1 33.03 2 LYS B O 1
ATOM 1274 N N . GLU B 1 3 ? 19.125 36.562 31.906 1 29.34 3 GLU B N 1
ATOM 1275 C CA . GLU B 1 3 ? 18.109 35.531 31.781 1 29.34 3 GLU B CA 1
ATOM 1276 C C . GLU B 1 3 ? 18.141 34.938 30.375 1 29.34 3 GLU B C 1
ATOM 1278 O O . GLU B 1 3 ? 17.953 35.625 29.391 1 29.34 3 GLU B O 1
ATOM 1283 N N . VAL B 1 4 ? 18.969 33.969 30.125 1 32.22 4 VAL B N 1
ATOM 1284 C CA . VAL B 1 4 ? 19.031 33.188 28.875 1 32.22 4 VAL B CA 1
ATOM 1285 C C . VAL B 1 4 ? 17.625 32.719 28.484 1 32.22 4 VAL B C 1
ATOM 1287 O O . VAL B 1 4 ? 16.984 32 29.25 1 32.22 4 VAL B O 1
ATOM 1290 N N . ALA B 1 5 ? 16.812 33.5 27.828 1 31.36 5 ALA B N 1
ATOM 1291 C CA . ALA B 1 5 ? 15.523 33.156 27.266 1 31.36 5 ALA B CA 1
ATOM 1292 C C . ALA B 1 5 ? 15.547 31.766 26.625 1 31.36 5 ALA B C 1
ATOM 1294 O O . ALA B 1 5 ? 16.422 31.469 25.797 1 31.36 5 ALA B O 1
ATOM 1295 N N . ALA B 1 6 ? 15.43 30.703 27.422 1 33.12 6 ALA B N 1
ATOM 1296 C CA . ALA B 1 6 ? 15.273 29.328 26.969 1 33.12 6 ALA B CA 1
ATOM 1297 C C . ALA B 1 6 ? 14.484 29.266 25.656 1 33.12 6 ALA B C 1
ATOM 1299 O O . ALA B 1 6 ? 13.336 29.719 25.594 1 33.12 6 ALA B O 1
ATOM 1300 N N . THR B 1 7 ? 15.094 29.672 24.594 1 33.94 7 THR B N 1
ATOM 1301 C CA . THR B 1 7 ? 14.523 29.453 23.266 1 33.94 7 THR B CA 1
ATOM 1302 C C . THR B 1 7 ? 13.828 28.094 23.188 1 33.94 7 THR B C 1
ATOM 1304 O O . THR B 1 7 ? 14.477 27.047 23.344 1 33.94 7 THR B O 1
ATOM 1307 N N . ASP B 1 8 ? 12.812 27.781 24.047 1 34.66 8 ASP B N 1
ATOM 1308 C CA . ASP B 1 8 ? 12.008 26.578 24.156 1 34.66 8 ASP B CA 1
ATOM 1309 C C . ASP B 1 8 ? 11.93 25.844 22.812 1 34.66 8 ASP B C 1
ATOM 1311 O O . ASP B 1 8 ? 11.336 26.359 21.859 1 34.66 8 ASP B O 1
ATOM 1315 N N . ASP B 1 9 ? 12.875 25.328 22.25 1 38 9 ASP B N 1
ATOM 1316 C CA . ASP B 1 9 ? 13.141 24.469 21.109 1 38 9 ASP B CA 1
ATOM 1317 C C . ASP B 1 9 ? 11.977 23.516 20.859 1 38 9 ASP B C 1
ATOM 1319 O O . ASP B 1 9 ? 12.164 22.297 20.781 1 38 9 ASP B O 1
ATOM 1323 N N . ARG B 1 10 ? 10.852 23.562 21.578 1 39.69 10 ARG B N 1
ATOM 1324 C CA . ARG B 1 10 ? 9.641 22.781 21.328 1 39.69 10 ARG B CA 1
ATOM 1325 C C . ARG B 1 10 ? 9.32 22.734 19.828 1 39.69 10 ARG B C 1
ATOM 1327 O O . ARG B 1 10 ? 9.078 23.781 19.219 1 39.69 10 ARG B O 1
ATOM 1334 N N . GLY B 1 11 ? 10.023 22.047 19.016 1 44.38 11 GLY B N 1
ATOM 1335 C CA . GLY B 1 11 ? 9.891 21.812 17.578 1 44.38 11 GLY B CA 1
ATOM 1336 C C . GLY B 1 11 ? 8.469 22.031 17.078 1 44.38 11 GLY B C 1
ATOM 1337 O O . GLY B 1 11 ? 7.578 21.234 17.375 1 44.38 11 GLY B O 1
ATOM 1338 N N . SER B 1 12 ? 8.094 23.172 16.969 1 53.78 12 SER B N 1
ATOM 1339 C CA . SER B 1 12 ? 6.762 23.562 16.516 1 53.78 12 SER B CA 1
ATOM 1340 C C . SER B 1 12 ? 6.309 22.719 15.336 1 53.78 12 SER B C 1
ATOM 1342 O O . SER B 1 12 ? 7.133 22.266 14.531 1 53.78 12 SER B O 1
ATOM 1344 N N . LEU B 1 13 ? 5.18 21.938 15.5 1 61.91 13 LEU B N 1
ATOM 1345 C CA . LEU B 1 13 ? 4.562 21.25 14.375 1 61.91 13 LEU B CA 1
ATOM 1346 C C . LEU B 1 13 ? 4.512 22.156 13.148 1 61.91 13 LEU B C 1
ATOM 1348 O O . LEU B 1 13 ? 4.242 23.359 13.273 1 61.91 13 LEU B O 1
ATOM 1352 N N . PRO B 1 14 ? 5.145 21.609 12.125 1 63.59 14 PRO B N 1
ATOM 1353 C CA . PRO B 1 14 ? 5.004 22.422 10.914 1 63.59 14 PRO B CA 1
ATOM 1354 C C . PRO B 1 14 ? 3.588 22.969 10.734 1 63.59 14 PRO B C 1
ATOM 1356 O O . PRO B 1 14 ? 2.613 22.281 11.078 1 63.59 14 PRO B O 1
ATOM 1359 N N . THR B 1 15 ? 3.652 24.203 10.516 1 71.5 15 THR B N 1
ATOM 1360 C CA . THR B 1 15 ? 2.383 24.797 10.125 1 71.5 15 THR B CA 1
ATOM 1361 C C . THR B 1 15 ? 1.845 24.141 8.852 1 71.5 15 THR B C 1
ATOM 1363 O O . THR B 1 15 ? 2.598 23.516 8.102 1 71.5 15 THR B O 1
ATOM 1366 N N . PRO B 1 16 ? 0.6 24.172 8.711 1 71.75 16 PRO B N 1
ATOM 1367 C CA . PRO B 1 16 ? 0.026 23.641 7.469 1 71.75 16 PRO B CA 1
ATOM 1368 C C . PRO B 1 16 ? 0.762 24.141 6.223 1 71.75 16 PRO B C 1
ATOM 1370 O O . PRO B 1 16 ? 0.912 23.391 5.254 1 71.75 16 PRO B O 1
ATOM 1373 N N . GLU B 1 17 ? 1.407 25.25 6.418 1 75.88 17 GLU B N 1
ATOM 1374 C CA . GLU B 1 17 ? 2.09 25.828 5.266 1 75.88 17 GLU B CA 1
ATOM 1375 C C . GLU B 1 17 ? 3.434 25.141 5.02 1 75.88 17 GLU B C 1
ATOM 1377 O O . GLU B 1 17 ? 3.959 25.188 3.906 1 75.88 17 GLU B O 1
ATOM 1382 N N . GLU B 1 18 ? 3.869 24.469 6.039 1 84.44 18 GLU B N 1
ATOM 1383 C CA . GLU B 1 18 ? 5.199 23.875 5.934 1 84.44 18 GLU B CA 1
ATOM 1384 C C . GLU B 1 18 ? 5.121 22.406 5.531 1 84.44 18 GLU B C 1
ATOM 1386 O O . GLU B 1 18 ? 6.137 21.797 5.188 1 84.44 18 GLU B O 1
ATOM 1391 N N . LEU B 1 19 ? 3.951 21.938 5.465 1 89.44 19 LEU B N 1
ATOM 1392 C CA . LEU B 1 19 ? 3.758 20.516 5.207 1 89.44 19 LEU B CA 1
ATOM 1393 C C . LEU B 1 19 ? 4.34 20.125 3.854 1 89.44 19 LEU B C 1
ATOM 1395 O O . LEU B 1 19 ? 5.105 19.156 3.756 1 89.44 19 LEU B O 1
ATOM 1399 N N . PRO B 1 20 ? 4.102 20.953 2.811 1 91.44 20 PRO B N 1
ATOM 1400 C CA . PRO B 1 20 ? 4.633 20.578 1.502 1 91.44 20 PRO B CA 1
ATOM 1401 C C . PRO B 1 20 ? 6.16 20.562 1.465 1 91.44 20 PRO B C 1
ATOM 1403 O O . PRO B 1 20 ? 6.762 19.656 0.877 1 91.44 20 PRO B O 1
ATOM 1406 N N . SER B 1 21 ? 6.734 21.547 2.094 1 92.44 21 SER B N 1
ATOM 1407 C CA . SER B 1 21 ? 8.195 21.594 2.102 1 92.44 21 SER B CA 1
ATOM 1408 C C . SER B 1 21 ? 8.789 20.422 2.869 1 92.44 21 SER B C 1
ATOM 1410 O O . SER B 1 21 ? 9.781 19.828 2.441 1 92.44 21 SER B O 1
ATOM 1412 N N . SER B 1 22 ? 8.203 20.125 4.035 1 93.25 22 SER B N 1
ATOM 1413 C CA . SER B 1 22 ? 8.664 19 4.836 1 93.25 22 SER B CA 1
ATOM 1414 C C . SER B 1 22 ? 8.531 17.688 4.062 1 93.25 22 SER B C 1
ATOM 1416 O O . SER B 1 22 ? 9.438 16.844 4.102 1 93.25 22 SER B O 1
ATOM 1418 N N . PHE B 1 23 ? 7.449 17.516 3.387 1 96.44 23 PHE B N 1
ATOM 1419 C CA . PHE B 1 23 ? 7.246 16.312 2.594 1 96.44 23 PHE B CA 1
ATOM 1420 C C . PHE B 1 23 ? 8.242 16.25 1.438 1 96.44 23 PHE B C 1
ATOM 1422 O O . PHE B 1 23 ? 8.789 15.18 1.143 1 96.44 23 PHE B O 1
ATOM 1429 N N . ASN B 1 24 ? 8.445 17.344 0.775 1 96.12 24 ASN B N 1
ATOM 1430 C CA . ASN B 1 24 ? 9.367 17.391 -0.35 1 96.12 24 ASN B CA 1
ATOM 1431 C C . ASN B 1 24 ? 10.789 17.031 0.079 1 96.12 24 ASN B C 1
ATOM 1433 O O . ASN B 1 24 ? 11.539 16.422 -0.684 1 96.12 24 ASN B O 1
ATOM 1437 N N . ASP B 1 25 ? 11.148 17.422 1.271 1 96 25 ASP B N 1
ATOM 1438 C CA . ASP B 1 25 ? 12.461 17.062 1.79 1 96 25 ASP B CA 1
ATOM 1439 C C . ASP B 1 25 ? 12.617 15.547 1.892 1 96 25 ASP B C 1
ATOM 1441 O O . ASP B 1 25 ? 13.648 14.992 1.506 1 96 25 ASP B O 1
ATOM 1445 N N . LEU B 1 26 ? 11.609 14.867 2.426 1 97.25 26 LEU B N 1
ATOM 1446 C CA . LEU B 1 26 ? 11.617 13.414 2.518 1 97.25 26 LEU B CA 1
ATOM 1447 C C . LEU B 1 26 ? 11.688 12.781 1.132 1 97.25 26 LEU B C 1
ATOM 1449 O O . LEU B 1 26 ? 12.477 11.859 0.901 1 97.25 26 LEU B O 1
ATOM 1453 N N . LYS B 1 27 ? 10.875 13.297 0.288 1 97.81 27 LYS B N 1
ATOM 1454 C CA . LYS B 1 27 ? 10.805 12.797 -1.081 1 97.81 27 LYS B CA 1
ATOM 1455 C C . LYS B 1 27 ? 12.156 12.898 -1.774 1 97.81 27 LYS B C 1
ATOM 1457 O O . LYS B 1 27 ? 12.609 11.953 -2.418 1 97.81 27 LYS B O 1
ATOM 1462 N N . ASN B 1 28 ? 12.781 14.023 -1.644 1 97.69 28 ASN B N 1
ATOM 1463 C CA . ASN B 1 28 ? 14.07 14.25 -2.279 1 97.69 28 ASN B CA 1
ATOM 1464 C C . ASN B 1 28 ? 15.141 13.297 -1.751 1 97.69 28 ASN B C 1
ATOM 1466 O O . ASN B 1 28 ? 16 12.844 -2.504 1 97.69 28 ASN B O 1
ATOM 1470 N N . GLN B 1 29 ? 15.086 13.016 -0.483 1 97.88 29 GLN B N 1
ATOM 1471 C CA . GLN B 1 29 ? 16.031 12.07 0.11 1 97.88 29 GLN B CA 1
ATOM 1472 C C . GLN B 1 29 ? 15.75 10.648 -0.362 1 97.88 29 GLN B C 1
ATOM 1474 O O . GLN B 1 29 ? 16.672 9.914 -0.706 1 97.88 29 GLN B O 1
ATOM 1479 N N . LEU B 1 30 ? 14.508 10.312 -0.438 1 98.44 30 LEU B N 1
ATOM 1480 C CA . LEU B 1 30 ? 14.086 8.953 -0.768 1 98.44 30 LEU B CA 1
ATOM 1481 C C . LEU B 1 30 ? 14.398 8.633 -2.225 1 98.44 30 LEU B C 1
ATOM 1483 O O . LEU B 1 30 ? 14.891 7.543 -2.531 1 98.44 30 LEU B O 1
ATOM 1487 N N . TYR B 1 31 ? 14.141 9.586 -3.09 1 97.25 31 TYR B N 1
ATOM 1488 C CA . TYR B 1 31 ? 14.234 9.352 -4.523 1 97.25 31 TYR B CA 1
ATOM 1489 C C . TYR B 1 31 ? 15.539 9.914 -5.086 1 97.25 31 TYR B C 1
ATOM 1491 O O . TYR B 1 31 ? 15.742 9.914 -6.301 1 97.25 31 TYR B O 1
ATOM 1499 N N . GLY B 1 32 ? 16.312 10.414 -4.215 1 95.69 32 GLY B N 1
ATOM 1500 C CA . GLY B 1 32 ? 17.578 10.984 -4.652 1 95.69 32 GLY B CA 1
ATOM 1501 C C . GLY B 1 32 ? 18.484 9.969 -5.332 1 95.69 32 GLY B C 1
ATOM 1502 O O . GLY B 1 32 ? 18.469 8.789 -4.977 1 95.69 32 GLY B O 1
ATOM 1503 N N . LYS B 1 33 ? 19.297 10.391 -6.18 1 92.31 33 LYS B N 1
ATOM 1504 C CA . LYS B 1 33 ? 20.203 9.539 -6.934 1 92.31 33 LYS B CA 1
ATOM 1505 C C . LYS B 1 33 ? 21.234 8.883 -6.012 1 92.31 33 LYS B C 1
ATOM 1507 O O . LYS B 1 33 ? 21.703 7.777 -6.293 1 92.31 33 LYS B O 1
ATOM 1512 N N . ASP B 1 34 ? 21.516 9.531 -4.926 1 94.38 34 ASP B N 1
ATOM 1513 C CA . ASP B 1 34 ? 22.531 9.023 -4.004 1 94.38 34 ASP B CA 1
ATOM 1514 C C . ASP B 1 34 ? 21.953 7.902 -3.133 1 94.38 34 ASP B C 1
ATOM 1516 O O . ASP B 1 34 ? 22.719 7.16 -2.496 1 94.38 34 ASP B O 1
ATOM 1520 N N . ASN B 1 35 ? 20.656 7.812 -3.053 1 97.5 35 ASN B N 1
ATOM 1521 C CA . ASN B 1 35 ? 20.016 6.707 -2.338 1 97.5 35 ASN B CA 1
ATOM 1522 C C . ASN B 1 35 ? 19.859 5.48 -3.23 1 97.5 35 ASN B C 1
ATOM 1524 O O . ASN B 1 35 ? 18.75 5.18 -3.689 1 97.5 35 ASN B O 1
ATOM 1528 N N . ASN B 1 36 ? 20.906 4.758 -3.383 1 95.5 36 ASN B N 1
ATOM 1529 C CA . ASN B 1 36 ? 20.875 3.617 -4.293 1 95.5 36 ASN B CA 1
ATOM 1530 C C . ASN B 1 36 ? 21.734 2.465 -3.773 1 95.5 36 ASN B C 1
ATOM 1532 O O . ASN B 1 36 ? 22.047 1.53 -4.516 1 95.5 36 ASN B O 1
ATOM 1536 N N . LYS B 1 37 ? 22.219 2.631 -2.568 1 96.44 37 LYS B N 1
ATOM 1537 C CA . LYS B 1 37 ? 23.062 1.6 -1.978 1 96.44 37 LYS B CA 1
ATOM 1538 C C . LYS B 1 37 ? 22.234 0.601 -1.176 1 96.44 37 LYS B C 1
ATOM 1540 O O . LYS B 1 37 ? 21.688 0.941 -0.126 1 96.44 37 LYS B O 1
ATOM 1545 N N . VAL B 1 38 ? 22.172 -0.593 -1.639 1 97.19 38 VAL B N 1
ATOM 1546 C CA . VAL B 1 38 ? 21.422 -1.678 -1.006 1 97.19 38 VAL B CA 1
ATOM 1547 C C . VAL B 1 38 ? 22.031 -3.021 -1.422 1 97.19 38 VAL B C 1
ATOM 1549 O O . VAL B 1 38 ? 22.594 -3.145 -2.506 1 97.19 38 VAL B O 1
ATOM 1552 N N . SER B 1 39 ? 22.016 -3.934 -0.547 1 95.31 39 SER B N 1
ATOM 1553 C CA . SER B 1 39 ? 22.516 -5.27 -0.856 1 95.31 39 SER B CA 1
ATOM 1554 C C . SER B 1 39 ? 21.594 -6.348 -0.289 1 95.31 39 SER B C 1
ATOM 1556 O O . SER B 1 39 ? 20.656 -6.047 0.435 1 95.31 39 SER B O 1
ATOM 1558 N N . VAL B 1 40 ? 21.906 -7.57 -0.639 1 94.38 40 VAL B N 1
ATOM 1559 C CA . VAL B 1 40 ? 21.141 -8.734 -0.205 1 94.38 40 VAL B CA 1
ATOM 1560 C C . VAL B 1 40 ? 21.141 -8.812 1.32 1 94.38 40 VAL B C 1
ATOM 1562 O O . VAL B 1 40 ? 20.141 -9.211 1.926 1 94.38 40 VAL B O 1
ATOM 1565 N N . GLN B 1 41 ? 22.172 -8.305 1.941 1 95.62 41 GLN B N 1
ATOM 1566 C CA . GLN B 1 41 ? 22.344 -8.391 3.389 1 95.62 41 GLN B CA 1
ATOM 1567 C C . GLN B 1 41 ? 21.375 -7.457 4.113 1 95.62 41 GLN B C 1
ATOM 1569 O O . GLN B 1 41 ? 21.125 -7.613 5.309 1 95.62 41 GLN B O 1
ATOM 1574 N N . ASP B 1 42 ? 20.859 -6.504 3.396 1 97.12 42 ASP B N 1
ATOM 1575 C CA . ASP B 1 42 ? 19.953 -5.535 4.004 1 97.12 42 ASP B CA 1
ATOM 1576 C C . ASP B 1 42 ? 18.562 -6.125 4.188 1 97.12 42 ASP B C 1
ATOM 1578 O O . ASP B 1 42 ? 17.719 -5.551 4.891 1 97.12 42 ASP B O 1
ATOM 1582 N N . PHE B 1 43 ? 18.297 -7.281 3.555 1 96.94 43 PHE B N 1
ATOM 1583 C CA . PHE B 1 43 ? 17.016 -7.969 3.676 1 96.94 43 PHE B CA 1
ATOM 1584 C C . PHE B 1 43 ? 17.156 -9.227 4.52 1 96.94 43 PHE B C 1
ATOM 1586 O O . PHE B 1 43 ? 17.828 -10.18 4.113 1 96.94 43 PHE B O 1
ATOM 1593 N N . HIS B 1 44 ? 16.469 -9.133 5.602 1 94.38 44 HIS B N 1
ATOM 1594 C CA . HIS B 1 44 ? 16.578 -10.234 6.555 1 94.38 44 HIS B CA 1
ATOM 1595 C C . HIS B 1 44 ? 16.203 -11.562 5.914 1 94.38 44 HIS B C 1
ATOM 1597 O O . HIS B 1 44 ? 15.125 -11.703 5.34 1 94.38 44 HIS B O 1
ATOM 1603 N N . GLY B 1 45 ? 17.188 -12.578 5.949 1 94.44 45 GLY B N 1
ATOM 1604 C CA . GLY B 1 45 ? 16.938 -13.953 5.523 1 94.44 45 GLY B CA 1
ATOM 1605 C C . GLY B 1 45 ? 17.156 -14.156 4.035 1 94.44 45 GLY B C 1
ATOM 1606 O O . GLY B 1 45 ? 17.109 -15.297 3.553 1 94.44 45 GLY B O 1
ATOM 1607 N N . LEU B 1 46 ? 17.344 -13.094 3.301 1 94.62 46 LEU B N 1
ATOM 1608 C CA . LEU B 1 46 ? 17.406 -13.211 1.848 1 94.62 46 LEU B CA 1
ATOM 1609 C C . LEU B 1 46 ? 18.656 -13.977 1.422 1 94.62 46 LEU B C 1
ATOM 1611 O O . LEU B 1 46 ? 18.594 -14.852 0.56 1 94.62 46 LEU B O 1
ATOM 1615 N N . GLN B 1 47 ? 19.781 -13.703 2.029 1 92.62 47 GLN B N 1
ATOM 1616 C CA . GLN B 1 47 ? 21.016 -14.398 1.688 1 92.62 47 GLN B CA 1
ATOM 1617 C C . GLN B 1 47 ? 20.875 -15.906 1.892 1 92.62 47 GLN B C 1
ATOM 1619 O O . GLN B 1 47 ? 21.219 -16.688 1.006 1 92.62 47 GLN B O 1
ATOM 1624 N N . GLN B 1 48 ? 20.359 -16.25 2.977 1 93.25 48 GLN B N 1
ATOM 1625 C CA . GLN B 1 48 ? 20.172 -17.672 3.289 1 93.25 48 GLN B CA 1
ATOM 1626 C C . GLN B 1 48 ? 19.219 -18.328 2.299 1 93.25 48 GLN B C 1
ATOM 1628 O O . GLN B 1 48 ? 19.438 -19.469 1.874 1 93.25 48 GLN B O 1
ATOM 1633 N N . ALA B 1 49 ? 18.172 -17.625 1.99 1 92.88 49 ALA B N 1
ATOM 1634 C CA . ALA B 1 49 ? 17.188 -18.156 1.041 1 92.88 49 ALA B CA 1
ATOM 1635 C C . ALA B 1 49 ? 17.828 -18.359 -0.334 1 92.88 49 ALA B C 1
ATOM 1637 O O . ALA B 1 49 ? 17.516 -19.344 -1.018 1 92.88 49 ALA B O 1
ATOM 1638 N N . LEU B 1 50 ? 18.688 -17.5 -0.704 1 91.06 50 LEU B N 1
ATOM 1639 C CA . LEU B 1 50 ? 19.359 -17.594 -1.999 1 91.06 50 LEU B CA 1
ATOM 1640 C C . LEU B 1 50 ? 20.344 -18.75 -2.02 1 91.06 50 LEU B C 1
ATOM 1642 O O . LEU B 1 50 ? 20.484 -19.438 -3.037 1 91.06 50 LEU B O 1
ATOM 1646 N N . ASP B 1 51 ? 20.969 -18.953 -0.952 1 89.62 51 ASP B N 1
ATOM 1647 C CA . ASP B 1 51 ? 21.906 -20.062 -0.848 1 89.62 51 ASP B CA 1
ATOM 1648 C C . ASP B 1 51 ? 21.188 -21.406 -0.999 1 89.62 51 ASP B C 1
ATOM 1650 O O . ASP B 1 51 ? 21.766 -22.375 -1.491 1 89.62 51 ASP B O 1
ATOM 1654 N N . ASN B 1 52 ? 19.969 -21.391 -0.657 1 88.25 52 ASN B N 1
ATOM 1655 C CA . ASN B 1 52 ? 19.188 -22.625 -0.688 1 88.25 52 ASN B CA 1
ATOM 1656 C C . ASN B 1 52 ? 18.484 -22.812 -2.033 1 88.25 52 ASN B C 1
ATOM 1658 O O . ASN B 1 52 ? 17.859 -23.844 -2.27 1 88.25 52 ASN B O 1
ATOM 1662 N N . THR B 1 53 ? 18.516 -21.781 -2.777 1 81 53 THR B N 1
ATOM 1663 C CA . THR B 1 53 ? 17.891 -21.859 -4.09 1 81 53 THR B CA 1
ATOM 1664 C C . THR B 1 53 ? 18.844 -22.438 -5.121 1 81 53 THR B C 1
ATOM 1666 O O . THR B 1 53 ? 19.969 -21.953 -5.27 1 81 53 THR B O 1
ATOM 1669 N N . ILE B 1 54 ? 18.5 -23.391 -5.793 1 70.38 54 ILE B N 1
ATOM 1670 C CA . ILE B 1 54 ? 19.359 -24.172 -6.676 1 70.38 54 ILE B CA 1
ATOM 1671 C C . ILE B 1 54 ? 19.422 -23.516 -8.047 1 70.38 54 ILE B C 1
ATOM 1673 O O . ILE B 1 54 ? 20.5 -23.406 -8.641 1 70.38 54 ILE B O 1
ATOM 1677 N N . ALA B 1 55 ? 18.297 -23.078 -8.469 1 67.5 55 ALA B N 1
ATOM 1678 C CA . ALA B 1 55 ? 18.234 -22.594 -9.836 1 67.5 55 ALA B CA 1
ATOM 1679 C C . ALA B 1 55 ? 18.641 -21.125 -9.914 1 67.5 55 ALA B C 1
ATOM 1681 O O . ALA B 1 55 ? 18.125 -20.281 -9.172 1 67.5 55 ALA B O 1
ATOM 1682 N N . TRP B 1 56 ? 19.594 -20.953 -10.742 1 64.69 56 TRP B N 1
ATOM 1683 C CA . TRP B 1 56 ? 20.062 -19.594 -10.961 1 64.69 56 TRP B CA 1
ATOM 1684 C C . TRP B 1 56 ? 18.938 -18.703 -11.484 1 64.69 56 TRP B C 1
ATOM 1686 O O . TRP B 1 56 ? 18.156 -19.125 -12.352 1 64.69 56 TRP B O 1
ATOM 1696 N N . GLY B 1 57 ? 18.781 -17.594 -10.852 1 67.56 57 GLY B N 1
ATOM 1697 C CA . GLY B 1 57 ? 17.828 -16.609 -11.336 1 67.56 57 GLY B CA 1
ATOM 1698 C C . GLY B 1 57 ? 16.438 -16.797 -10.766 1 67.56 57 GLY B C 1
ATOM 1699 O O . GLY B 1 57 ? 15.555 -15.969 -10.977 1 67.56 57 GLY B O 1
ATOM 1700 N N . LYS B 1 58 ? 16.344 -17.906 -10.148 1 78.62 58 LYS B N 1
ATOM 1701 C CA . LYS B 1 58 ? 15.031 -18.125 -9.547 1 78.62 58 LYS B CA 1
ATOM 1702 C C . LYS B 1 58 ? 14.93 -17.469 -8.172 1 78.62 58 LYS B C 1
ATOM 1704 O O . LYS B 1 58 ? 15.836 -17.594 -7.348 1 78.62 58 LYS B O 1
ATOM 1709 N N . PRO B 1 59 ? 13.883 -16.734 -7.984 1 87.5 59 PRO B N 1
ATOM 1710 C CA . PRO B 1 59 ? 13.727 -16.188 -6.641 1 87.5 59 PRO B CA 1
ATOM 1711 C C . PRO B 1 59 ? 13.344 -17.234 -5.602 1 87.5 59 PRO B C 1
ATOM 1713 O O . PRO B 1 59 ? 12.82 -18.297 -5.957 1 87.5 59 PRO B O 1
ATOM 1716 N N . PRO B 1 60 ? 13.727 -16.984 -4.352 1 92 60 PRO B N 1
ATOM 1717 C CA . PRO B 1 60 ? 13.242 -17.859 -3.289 1 92 60 PRO B CA 1
ATOM 1718 C C . PRO B 1 60 ? 11.727 -18.062 -3.344 1 92 60 PRO B C 1
ATOM 1720 O O . PRO B 1 60 ? 11 -17.203 -3.836 1 92 60 PRO B O 1
ATOM 1723 N N . ASP B 1 61 ? 11.234 -19.172 -2.762 1 90.25 61 ASP B N 1
ATOM 1724 C CA . ASP B 1 61 ? 9.836 -19.578 -2.842 1 90.25 61 ASP B CA 1
ATOM 1725 C C . ASP B 1 61 ? 8.914 -18.484 -2.305 1 90.25 61 ASP B C 1
ATOM 1727 O O . ASP B 1 61 ? 7.863 -18.219 -2.891 1 90.25 61 ASP B O 1
ATOM 1731 N N . TYR B 1 62 ? 9.391 -17.859 -1.284 1 91.75 62 TYR B N 1
ATOM 1732 C CA . TYR B 1 62 ? 8.492 -16.906 -0.631 1 91.75 62 TYR B CA 1
ATOM 1733 C C . TYR B 1 62 ? 8.375 -15.633 -1.443 1 91.75 62 TYR B C 1
ATOM 1735 O O . TYR B 1 62 ? 7.512 -14.789 -1.168 1 91.75 62 TYR B O 1
ATOM 1743 N N . LEU B 1 63 ? 9.195 -15.508 -2.523 1 95.12 63 LEU B N 1
ATOM 1744 C CA . LEU B 1 63 ? 9.148 -14.328 -3.385 1 95.12 63 LEU B CA 1
ATOM 1745 C C . LEU B 1 63 ? 8.562 -14.672 -4.75 1 95.12 63 LEU B C 1
ATOM 1747 O O . LEU B 1 63 ? 8.414 -13.797 -5.605 1 95.12 63 LEU B O 1
ATOM 1751 N N . GLU B 1 64 ? 8.18 -15.898 -4.941 1 93.5 64 GLU B N 1
ATOM 1752 C CA . GLU B 1 64 ? 7.797 -16.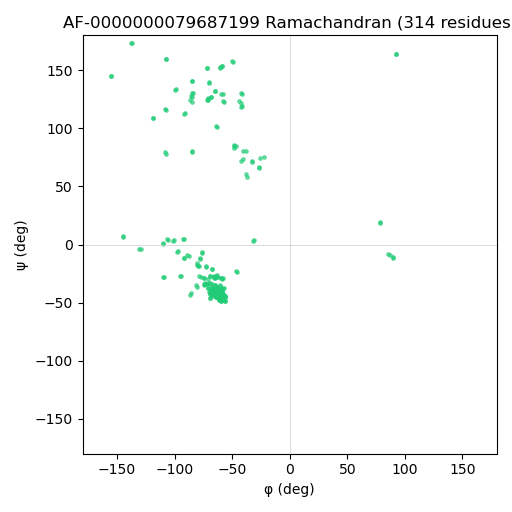406 -6.254 1 93.5 64 GLU B CA 1
ATOM 1753 C C . GLU B 1 64 ? 6.582 -15.664 -6.801 1 93.5 64 GLU B C 1
ATOM 1755 O O . GLU B 1 64 ? 6.555 -15.281 -7.973 1 93.5 64 GLU B O 1
ATOM 1760 N N . LEU B 1 65 ? 5.617 -15.453 -5.961 1 93.25 65 LEU B N 1
ATOM 1761 C CA . LEU B 1 65 ? 4.398 -14.805 -6.422 1 93.25 65 LEU B CA 1
ATOM 1762 C C . LEU B 1 65 ? 4.68 -13.375 -6.867 1 93.25 65 LEU B C 1
ATOM 1764 O O . LEU B 1 65 ? 4.09 -12.891 -7.836 1 93.25 65 LEU B O 1
ATOM 1768 N N . ILE B 1 66 ? 5.535 -12.688 -6.188 1 95.25 66 ILE B N 1
ATOM 1769 C CA . ILE B 1 66 ? 5.898 -11.32 -6.539 1 95.25 66 ILE B CA 1
ATOM 1770 C C . ILE B 1 66 ? 6.68 -11.312 -7.848 1 95.25 66 ILE B C 1
ATOM 1772 O O . ILE B 1 66 ? 6.461 -10.461 -8.703 1 95.25 66 ILE B O 1
ATOM 1776 N N . ALA B 1 67 ? 7.543 -12.305 -7.996 1 94.38 67 ALA B N 1
ATOM 1777 C CA . ALA B 1 67 ? 8.297 -12.422 -9.242 1 94.38 67 ALA B CA 1
ATOM 1778 C C . ALA B 1 67 ? 7.363 -12.609 -10.43 1 94.38 67 ALA B C 1
ATOM 1780 O O . ALA B 1 67 ? 7.551 -11.984 -11.477 1 94.38 67 ALA B O 1
ATOM 1781 N N . ILE B 1 68 ? 6.41 -13.414 -10.273 1 94.06 68 ILE B N 1
ATOM 1782 C CA . ILE B 1 68 ? 5.43 -13.656 -11.328 1 94.06 68 ILE B CA 1
ATOM 1783 C C . ILE B 1 68 ? 4.699 -12.352 -11.656 1 94.06 68 ILE B C 1
ATOM 1785 O O . ILE B 1 68 ? 4.496 -12.031 -12.836 1 94.06 68 ILE B O 1
ATOM 1789 N N . ARG B 1 69 ? 4.332 -11.625 -10.664 1 93.56 69 ARG B N 1
ATOM 1790 C CA . ARG B 1 69 ? 3.641 -10.359 -10.852 1 93.56 69 ARG B CA 1
ATOM 1791 C C . ARG B 1 69 ? 4.512 -9.367 -11.609 1 93.56 69 ARG B C 1
ATOM 1793 O O . ARG B 1 69 ? 4.031 -8.664 -12.508 1 93.56 69 ARG B O 1
ATOM 1800 N N . ILE B 1 70 ? 5.785 -9.289 -11.289 1 94.88 70 ILE B N 1
ATOM 1801 C CA . ILE B 1 70 ? 6.727 -8.398 -11.961 1 94.88 70 ILE B CA 1
ATOM 1802 C C . ILE B 1 70 ? 6.871 -8.812 -13.422 1 94.88 70 ILE B C 1
ATOM 1804 O O . ILE B 1 70 ? 6.832 -7.965 -14.32 1 94.88 70 ILE B O 1
ATOM 1808 N N . GLU B 1 71 ? 6.961 -10.039 -13.68 1 93.38 71 GLU B N 1
ATOM 1809 C CA . GLU B 1 71 ? 7.145 -10.531 -15.047 1 93.38 71 GLU B CA 1
ATOM 1810 C C . GLU B 1 71 ? 5.91 -10.266 -15.898 1 93.38 71 GLU B C 1
ATOM 1812 O O . GLU B 1 71 ? 6.023 -9.992 -17.094 1 93.38 71 GLU B O 1
ATOM 1817 N N . LYS B 1 72 ? 4.801 -10.398 -15.266 1 90.75 72 LYS B N 1
ATOM 1818 C CA . LYS B 1 72 ? 3.572 -10.078 -15.992 1 90.75 72 LYS B CA 1
ATOM 1819 C C . LYS B 1 72 ? 3.518 -8.602 -16.359 1 90.75 72 LYS B C 1
ATOM 1821 O O . LYS B 1 72 ? 3.006 -8.234 -17.422 1 90.75 72 LYS B O 1
ATOM 1826 N N . ALA B 1 73 ? 4.039 -7.789 -15.508 1 89.25 73 ALA B N 1
ATOM 1827 C CA . ALA B 1 73 ? 3.947 -6.344 -15.688 1 89.25 73 ALA B CA 1
ATOM 1828 C C . ALA B 1 73 ? 5.008 -5.84 -16.656 1 89.25 73 ALA B C 1
ATOM 1830 O O . ALA B 1 73 ? 4.77 -4.895 -17.422 1 89.25 73 ALA B O 1
ATOM 1831 N N . ARG B 1 74 ? 6.133 -6.398 -16.672 1 90.12 74 ARG B N 1
ATOM 1832 C CA . ARG B 1 74 ? 7.215 -5.781 -17.438 1 90.12 74 ARG B CA 1
ATOM 1833 C C . ARG B 1 74 ? 7.902 -6.805 -18.328 1 90.12 74 ARG B C 1
ATOM 1835 O O . ARG B 1 74 ? 8.797 -6.461 -19.109 1 90.12 74 ARG B O 1
ATOM 1842 N N . GLY B 1 75 ? 7.527 -8.062 -18.266 1 86.69 75 GLY B N 1
ATOM 1843 C CA . GLY B 1 75 ? 8.203 -9.109 -19.031 1 86.69 75 GLY B CA 1
ATOM 1844 C C . GLY B 1 75 ? 9.32 -9.781 -18.25 1 86.69 75 GLY B C 1
ATOM 1845 O O . GLY B 1 75 ? 9.758 -9.281 -17.219 1 86.69 75 GLY B O 1
ATOM 1846 N N . LYS B 1 76 ? 9.719 -10.883 -18.734 1 85.38 76 LYS B N 1
ATOM 1847 C CA . LYS B 1 76 ? 10.766 -11.664 -18.078 1 85.38 76 LYS B CA 1
ATOM 1848 C C . LYS B 1 76 ? 12.117 -10.969 -18.188 1 85.38 76 LYS B C 1
ATOM 1850 O O . LYS B 1 76 ? 12.43 -10.383 -19.234 1 85.38 76 LYS B O 1
ATOM 1855 N N . ALA B 1 77 ? 12.844 -11.023 -17.078 1 80.12 77 ALA B N 1
ATOM 1856 C CA . ALA B 1 77 ? 14.203 -10.492 -17.109 1 80.12 77 ALA B CA 1
ATOM 1857 C C . ALA B 1 77 ? 15.133 -11.391 -17.922 1 80.12 77 ALA B C 1
ATOM 1859 O O . ALA B 1 77 ? 15.234 -12.594 -17.672 1 80.12 77 ALA B O 1
ATOM 1860 N N . THR B 1 78 ? 15.781 -10.844 -18.875 1 81.38 78 THR B N 1
ATOM 1861 C CA . THR B 1 78 ? 16.656 -11.625 -19.75 1 81.38 78 THR B CA 1
ATOM 1862 C C . THR B 1 78 ? 18.125 -11.297 -19.469 1 81.38 78 THR B C 1
ATOM 1864 O O . THR B 1 78 ? 19 -12.133 -19.688 1 81.38 78 THR B O 1
ATOM 1867 N N . GLU B 1 79 ? 18.391 -10.125 -19.016 1 85.19 79 GLU B N 1
ATOM 1868 C CA . GLU B 1 79 ? 19.75 -9.719 -18.703 1 85.19 79 GLU B CA 1
ATOM 1869 C C . GLU B 1 79 ? 20.156 -10.148 -17.297 1 85.19 79 GLU B C 1
ATOM 1871 O O . GLU B 1 79 ? 19.344 -10.078 -16.375 1 85.19 79 GLU B O 1
ATOM 1876 N N . VAL B 1 80 ? 21.359 -10.57 -17.156 1 79.94 80 VAL B N 1
ATOM 1877 C CA . VAL B 1 80 ? 21.875 -11.055 -15.891 1 79.94 80 VAL B CA 1
ATOM 1878 C C . VAL B 1 80 ? 21.703 -9.977 -14.82 1 79.94 80 VAL B C 1
ATOM 1880 O O . VAL B 1 80 ? 21.312 -10.273 -13.688 1 79.94 80 VAL B O 1
ATOM 1883 N N . SER B 1 81 ? 22.016 -8.719 -15.148 1 82.94 81 SER B N 1
ATOM 1884 C CA . SER B 1 81 ? 21.859 -7.625 -14.195 1 82.94 81 SER B CA 1
ATOM 1885 C C . SER B 1 81 ? 20.406 -7.492 -13.742 1 82.94 81 SER B C 1
ATOM 1887 O O . SER B 1 81 ? 20.156 -7.141 -12.586 1 82.94 81 SER B O 1
ATOM 1889 N N . HIS B 1 82 ? 19.484 -7.875 -14.602 1 88.44 82 HIS B N 1
ATOM 1890 C CA . HIS B 1 82 ? 18.062 -7.773 -14.266 1 88.44 82 HIS B CA 1
ATOM 1891 C C . HIS B 1 82 ? 17.625 -8.914 -13.352 1 88.44 82 HIS B C 1
ATOM 1893 O O . HIS B 1 82 ? 16.766 -8.727 -12.492 1 88.44 82 HIS B O 1
ATOM 1899 N N . VAL B 1 83 ? 18.344 -10 -13.492 1 84.06 83 VAL B N 1
ATOM 1900 C CA . VAL B 1 83 ? 18 -11.141 -12.656 1 84.06 83 VAL B CA 1
ATOM 1901 C C . VAL B 1 83 ? 18.344 -10.844 -11.195 1 84.06 83 VAL B C 1
ATOM 1903 O O . VAL B 1 83 ? 17.531 -11.062 -10.297 1 84.06 83 VAL B O 1
ATOM 1906 N N . GLY B 1 84 ? 19.562 -10.305 -10.984 1 85.69 84 GLY B N 1
ATOM 1907 C CA . GLY B 1 84 ? 19.984 -9.977 -9.633 1 85.69 84 GLY B CA 1
ATOM 1908 C C . GLY B 1 84 ? 19.125 -8.906 -8.977 1 85.69 84 GLY B C 1
ATOM 1909 O O . GLY B 1 84 ? 18.688 -9.07 -7.836 1 85.69 84 GLY B O 1
ATOM 1910 N N . ILE B 1 85 ? 18.828 -7.867 -9.766 1 92.94 85 ILE B N 1
ATOM 1911 C CA . ILE B 1 85 ? 18.109 -6.738 -9.18 1 92.94 85 ILE B CA 1
ATOM 1912 C C . ILE B 1 85 ? 16.656 -7.117 -8.961 1 92.94 85 ILE B C 1
ATOM 1914 O O . ILE B 1 85 ? 16 -6.609 -8.039 1 92.94 85 ILE B O 1
ATOM 1918 N N . GLN B 1 86 ? 16.156 -8.023 -9.805 1 94.38 86 GLN B N 1
ATOM 1919 C CA . GLN B 1 86 ? 14.766 -8.461 -9.648 1 94.38 86 GLN B CA 1
ATOM 1920 C C . GLN B 1 86 ? 14.539 -9.094 -8.281 1 94.38 86 GLN B C 1
ATOM 1922 O O . GLN B 1 86 ? 13.492 -8.891 -7.66 1 94.38 86 GLN B O 1
ATOM 1927 N N . VAL B 1 87 ? 15.523 -9.852 -7.82 1 93.81 87 VAL B N 1
ATOM 1928 C CA . VAL B 1 87 ? 15.406 -10.5 -6.52 1 93.81 87 VAL B CA 1
ATOM 1929 C C . VAL B 1 87 ? 15.305 -9.438 -5.422 1 93.81 87 VAL B C 1
ATOM 1931 O O . VAL B 1 87 ? 14.469 -9.547 -4.52 1 93.81 87 VAL B O 1
ATOM 1934 N N . LEU B 1 88 ? 16.109 -8.438 -5.504 1 95.38 88 LEU B N 1
ATOM 1935 C CA . LEU B 1 88 ? 16.078 -7.363 -4.516 1 95.38 88 LEU B CA 1
ATOM 1936 C C . LEU B 1 88 ? 14.758 -6.605 -4.566 1 95.38 88 LEU B C 1
ATOM 1938 O O . LEU B 1 88 ? 14.203 -6.258 -3.525 1 95.38 88 LEU B O 1
ATOM 1942 N N . VAL B 1 89 ? 14.297 -6.395 -5.75 1 96.94 89 VAL B N 1
ATOM 1943 C CA . VAL B 1 89 ? 13.031 -5.695 -5.926 1 96.94 89 VAL B CA 1
ATOM 1944 C C . VAL B 1 89 ? 11.891 -6.531 -5.344 1 96.94 89 VAL B 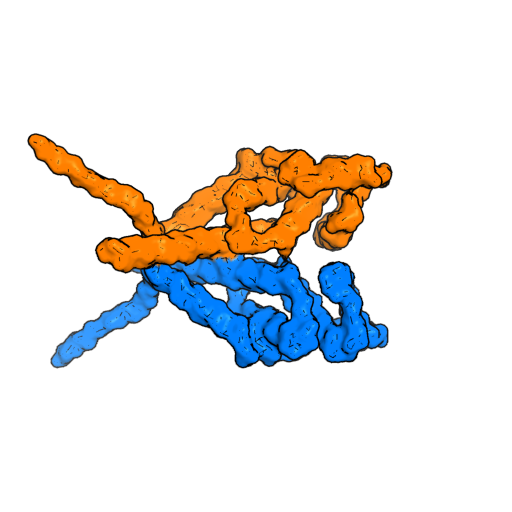C 1
ATOM 1946 O O . VAL B 1 89 ? 11.016 -6.008 -4.652 1 96.94 89 VAL B O 1
ATOM 1949 N N . CYS B 1 90 ? 11.953 -7.852 -5.582 1 96.94 90 CYS B N 1
ATOM 1950 C CA . CYS B 1 90 ? 10.961 -8.742 -4.988 1 96.94 90 CYS B CA 1
ATOM 1951 C C . CYS B 1 90 ? 10.984 -8.648 -3.469 1 96.94 90 CYS B C 1
ATOM 1953 O O . CYS B 1 90 ? 9.93 -8.562 -2.832 1 96.94 90 CYS B O 1
ATOM 1955 N N . ALA B 1 91 ? 12.141 -8.648 -2.932 1 96.94 91 ALA B N 1
ATOM 1956 C CA . ALA B 1 91 ? 12.289 -8.586 -1.48 1 96.94 91 ALA B CA 1
ATOM 1957 C C . ALA B 1 91 ? 11.742 -7.27 -0.931 1 96.94 91 ALA B C 1
ATOM 1959 O O . ALA B 1 91 ? 11.055 -7.254 0.094 1 96.94 91 ALA B O 1
ATOM 1960 N N . ALA B 1 92 ? 12.055 -6.188 -1.596 1 98.12 92 ALA B N 1
ATOM 1961 C CA . ALA B 1 92 ? 11.555 -4.879 -1.176 1 98.12 92 ALA B CA 1
ATOM 1962 C C . ALA B 1 92 ? 10.031 -4.828 -1.227 1 98.12 92 ALA B C 1
ATOM 1964 O O . ALA B 1 92 ? 9.391 -4.348 -0.289 1 98.12 92 ALA B O 1
ATOM 1965 N N . ILE B 1 93 ? 9.469 -5.297 -2.326 1 97.38 93 ILE B N 1
ATOM 1966 C CA . ILE B 1 93 ? 8.023 -5.301 -2.48 1 97.38 93 ILE B CA 1
ATOM 1967 C C . ILE B 1 93 ? 7.387 -6.137 -1.373 1 97.38 93 ILE B C 1
ATOM 1969 O O . ILE B 1 93 ? 6.395 -5.727 -0.764 1 97.38 93 ILE B O 1
ATOM 1973 N N . LYS B 1 94 ? 7.953 -7.277 -1.13 1 96.38 94 LYS B N 1
ATOM 1974 C CA . LYS B 1 94 ? 7.441 -8.133 -0.062 1 96.38 94 LYS B CA 1
ATOM 1975 C C . LYS B 1 94 ? 7.414 -7.391 1.271 1 96.38 94 LYS B C 1
ATOM 1977 O O . LYS B 1 94 ? 6.406 -7.422 1.982 1 96.38 94 LYS B O 1
ATOM 1982 N N . GLU B 1 95 ? 8.492 -6.742 1.645 1 96.69 95 GLU B N 1
ATOM 1983 C CA . GLU B 1 95 ? 8.539 -5.984 2.893 1 96.69 95 GLU B CA 1
ATOM 1984 C C . GLU B 1 95 ? 7.508 -4.859 2.893 1 96.69 95 GLU B C 1
ATOM 1986 O O . GLU B 1 95 ? 6.801 -4.656 3.879 1 96.69 95 GLU B O 1
ATOM 1991 N N . MET B 1 96 ? 7.465 -4.168 1.761 1 96.69 96 MET B N 1
ATOM 1992 C CA . MET B 1 96 ? 6.52 -3.059 1.684 1 96.69 96 MET B CA 1
ATOM 1993 C C . MET B 1 96 ? 5.09 -3.545 1.909 1 96.69 96 MET B C 1
ATOM 1995 O O . MET B 1 96 ? 4.293 -2.861 2.553 1 96.69 96 MET B O 1
ATOM 1999 N N . GLU B 1 97 ? 4.805 -4.648 1.369 1 94.25 97 GLU B N 1
ATOM 2000 C CA . GLU B 1 97 ? 3.449 -5.18 1.474 1 94.25 97 GLU B CA 1
ATOM 2001 C C . GLU B 1 97 ? 3.174 -5.719 2.875 1 94.25 97 GLU B C 1
ATOM 2003 O O . GLU B 1 97 ? 2.055 -5.609 3.379 1 94.25 97 GLU B O 1
ATOM 2008 N N . ASP B 1 98 ? 4.172 -6.258 3.521 1 91.62 98 ASP B N 1
ATOM 2009 C CA . ASP B 1 98 ? 3.969 -6.98 4.773 1 91.62 98 ASP B CA 1
ATOM 2010 C C . ASP B 1 98 ? 4.188 -6.066 5.977 1 91.62 98 ASP B C 1
ATOM 2012 O O . ASP B 1 98 ? 3.637 -6.305 7.051 1 91.62 98 ASP B O 1
ATOM 2016 N N . PHE B 1 99 ? 4.961 -5.098 5.848 1 91.38 99 PHE B N 1
ATOM 2017 C CA . PHE B 1 99 ? 5.379 -4.27 6.973 1 91.38 99 PHE B CA 1
ATOM 2018 C C . PHE B 1 99 ? 4.203 -3.461 7.516 1 91.38 99 PHE B C 1
ATOM 2020 O O . PHE B 1 99 ? 3.529 -2.754 6.766 1 91.38 99 PHE B O 1
ATOM 2027 N N . PRO B 1 100 ? 3.998 -3.6 8.836 1 93.56 100 PRO B N 1
ATOM 2028 C CA . PRO B 1 100 ? 2.963 -2.754 9.43 1 93.56 100 PRO B CA 1
ATOM 2029 C C . PRO B 1 100 ? 3.307 -1.268 9.367 1 93.56 100 PRO B C 1
ATOM 2031 O O . PRO B 1 100 ? 4.414 -0.87 9.734 1 93.56 100 PRO B O 1
ATOM 2034 N N . ILE B 1 101 ? 2.367 -0.508 8.938 1 93 101 ILE B N 1
ATOM 2035 C CA . ILE B 1 101 ? 2.619 0.908 8.695 1 93 101 ILE B CA 1
ATOM 2036 C C . ILE B 1 101 ? 2.936 1.61 10.016 1 93 101 ILE B C 1
ATOM 2038 O O . ILE B 1 101 ? 3.719 2.562 10.047 1 93 101 ILE B O 1
ATOM 2042 N N . GLU B 1 102 ? 2.402 1.111 11.164 1 89.38 102 GLU B N 1
ATOM 2043 C CA . GLU B 1 102 ? 2.617 1.734 12.469 1 89.38 102 GLU B CA 1
ATOM 2044 C C . GLU B 1 102 ? 4.074 1.611 12.898 1 89.38 102 GLU B C 1
ATOM 2046 O O . GLU B 1 102 ? 4.562 2.426 13.688 1 89.38 102 GLU B O 1
ATOM 2051 N N . ASP B 1 103 ? 4.738 0.667 12.305 1 91.88 103 ASP B N 1
ATOM 2052 C CA . ASP B 1 103 ? 6.105 0.375 12.727 1 91.88 103 ASP B CA 1
ATOM 2053 C C . ASP B 1 103 ? 7.113 0.871 11.695 1 91.88 103 ASP B C 1
ATOM 2055 O O . ASP B 1 103 ? 8.32 0.656 11.844 1 91.88 103 ASP B O 1
ATOM 2059 N N . LEU B 1 104 ? 6.66 1.506 10.727 1 95.88 104 LEU B N 1
ATOM 2060 C CA . LEU B 1 104 ? 7.535 1.895 9.625 1 95.88 104 LEU B CA 1
ATOM 2061 C C . LEU B 1 104 ? 8.492 3.002 10.055 1 95.88 104 LEU B C 1
ATOM 2063 O O . LEU B 1 104 ? 8.055 4.043 10.555 1 95.88 104 LEU B O 1
ATOM 2067 N N . GLU B 1 105 ? 9.789 2.781 9.891 1 96.62 105 GLU B N 1
ATOM 2068 C CA . GLU B 1 105 ? 10.836 3.752 10.18 1 96.62 105 GLU B CA 1
ATOM 2069 C C . GLU B 1 105 ? 11.453 4.297 8.898 1 96.62 105 GLU B C 1
ATOM 2071 O O . GLU B 1 105 ? 11.422 3.635 7.855 1 96.62 105 GLU B O 1
ATOM 2076 N N . TRP B 1 106 ? 12.055 5.398 9.031 1 97.69 106 TRP B N 1
ATOM 2077 C CA . TRP B 1 106 ? 12.609 6.09 7.871 1 97.69 106 TRP B CA 1
ATOM 2078 C C . TRP B 1 106 ? 13.68 5.234 7.188 1 97.69 106 TRP B C 1
ATOM 2080 O O . TRP B 1 106 ? 13.711 5.141 5.961 1 97.69 106 TRP B O 1
ATOM 2090 N N . ASP B 1 107 ? 14.461 4.578 7.953 1 97.19 107 ASP B N 1
ATOM 2091 C CA . ASP B 1 107 ? 15.562 3.797 7.387 1 97.19 107 ASP B CA 1
ATOM 2092 C C . ASP B 1 107 ? 15.031 2.643 6.539 1 97.19 107 ASP B C 1
ATOM 2094 O O . ASP B 1 107 ? 15.641 2.273 5.535 1 97.19 107 ASP B O 1
ATOM 2098 N N . THR B 1 108 ? 13.961 2.066 6.98 1 97.81 108 THR B N 1
ATOM 2099 C CA . THR B 1 108 ? 13.32 1.005 6.211 1 97.81 108 THR B CA 1
ATOM 2100 C C . THR B 1 108 ? 12.812 1.54 4.875 1 97.81 108 THR B C 1
ATOM 2102 O O . THR B 1 108 ? 13.023 0.92 3.83 1 97.81 108 THR B O 1
ATOM 2105 N N . LEU B 1 109 ? 12.211 2.686 4.891 1 98.31 109 LEU B N 1
ATOM 2106 C CA . LEU B 1 109 ? 11.734 3.334 3.674 1 98.31 109 LEU B CA 1
ATOM 2107 C C . LEU B 1 109 ? 12.891 3.658 2.736 1 98.31 109 LEU B C 1
ATOM 2109 O O . LEU B 1 109 ? 12.797 3.447 1.525 1 98.31 109 LEU B O 1
ATOM 2113 N N . LYS B 1 110 ? 13.922 4.152 3.32 1 98.38 110 LYS B N 1
ATOM 2114 C CA . LYS B 1 110 ? 15.102 4.492 2.533 1 98.38 110 LYS B CA 1
ATOM 2115 C C . LYS B 1 110 ? 15.68 3.258 1.841 1 98.38 110 LYS B C 1
ATOM 2117 O O . LYS B 1 110 ? 16.125 3.334 0.693 1 98.38 110 LYS B O 1
ATOM 2122 N N . LYS B 1 111 ? 15.672 2.189 2.555 1 98.38 111 LYS B N 1
ATOM 2123 C CA . LYS B 1 111 ? 16.141 0.931 1.979 1 98.38 111 LYS B CA 1
ATOM 2124 C C . LYS B 1 111 ? 15.305 0.543 0.76 1 98.38 111 LYS B C 1
ATOM 2126 O O . LYS B 1 111 ? 15.852 0.168 -0.279 1 98.38 111 LYS B O 1
ATOM 2131 N N . TRP B 1 112 ? 14 0.599 0.871 1 98.5 112 TRP B N 1
ATOM 2132 C CA . TRP B 1 112 ? 13.125 0.293 -0.252 1 98.5 112 TRP B CA 1
ATOM 2133 C C . TRP B 1 112 ? 13.359 1.256 -1.409 1 98.5 112 TRP B C 1
ATOM 2135 O O . TRP B 1 112 ? 13.445 0.837 -2.566 1 98.5 112 TRP B O 1
ATOM 2145 N N . GLY B 1 113 ? 13.508 2.576 -1.055 1 98.56 113 GLY B N 1
ATOM 2146 C CA . GLY B 1 113 ? 13.828 3.572 -2.064 1 98.56 113 GLY B CA 1
ATOM 2147 C C . GLY B 1 113 ? 15.141 3.303 -2.771 1 98.56 113 GLY B C 1
ATOM 2148 O O . GLY B 1 113 ? 15.227 3.393 -4 1 98.56 113 GLY B O 1
ATOM 2149 N N . ALA B 1 114 ? 16.125 2.98 -2.027 1 98.62 114 ALA B N 1
ATOM 2150 C CA . ALA B 1 114 ? 17.438 2.668 -2.594 1 98.62 114 ALA B CA 1
ATOM 2151 C C . ALA B 1 114 ? 17.344 1.508 -3.582 1 98.62 114 ALA B C 1
ATOM 2153 O O . ALA B 1 114 ? 17.969 1.532 -4.637 1 98.62 114 ALA B O 1
ATOM 2154 N N . THR B 1 115 ? 16.594 0.481 -3.238 1 98.31 115 THR B N 1
ATOM 2155 C CA . THR B 1 115 ? 16.406 -0.69 -4.086 1 98.31 115 THR B CA 1
ATOM 2156 C C . THR B 1 115 ? 15.789 -0.295 -5.426 1 98.31 115 THR B C 1
ATOM 2158 O O . THR B 1 115 ? 16.297 -0.668 -6.484 1 98.31 115 THR B O 1
ATOM 2161 N N . LEU B 1 116 ? 14.734 0.487 -5.379 1 98.06 116 LEU B N 1
ATOM 2162 C CA . LEU B 1 116 ? 14.039 0.859 -6.605 1 98.06 116 LEU B CA 1
ATOM 2163 C C . LEU B 1 116 ? 14.859 1.85 -7.422 1 98.06 116 LEU B C 1
ATOM 2165 O O . LEU B 1 116 ? 14.812 1.831 -8.656 1 98.06 116 LEU B O 1
ATOM 2169 N N . ASN B 1 117 ? 15.586 2.717 -6.723 1 97.94 117 ASN B N 1
ATOM 2170 C CA . ASN B 1 117 ? 16.484 3.627 -7.422 1 97.94 117 ASN B CA 1
ATOM 2171 C C . ASN B 1 117 ? 17.578 2.867 -8.164 1 97.94 117 ASN B C 1
ATOM 2173 O O . ASN B 1 117 ? 17.891 3.18 -9.32 1 97.94 117 ASN B O 1
ATOM 2177 N N . MET B 1 118 ? 18.172 1.891 -7.523 1 96.75 118 MET B N 1
ATOM 2178 C CA . MET B 1 118 ? 19.188 1.054 -8.164 1 96.75 118 MET B CA 1
ATOM 2179 C C . MET B 1 118 ? 18.594 0.323 -9.367 1 96.75 118 MET B C 1
ATOM 2181 O O . MET B 1 118 ? 19.219 0.274 -10.43 1 96.75 118 MET B O 1
ATOM 2185 N N . ALA B 1 119 ? 17.438 -0.252 -9.195 1 96 119 ALA B N 1
ATOM 2186 C CA . ALA B 1 119 ? 16.766 -0.952 -10.289 1 96 119 ALA B CA 1
ATOM 2187 C C . ALA B 1 119 ? 16.547 -0.028 -11.484 1 96 119 ALA B C 1
ATOM 2189 O O . ALA B 1 119 ? 16.828 -0.409 -12.625 1 96 119 ALA B O 1
ATOM 2190 N N . LYS B 1 120 ? 16.109 1.14 -11.188 1 95.12 120 LYS B N 1
ATOM 2191 C CA . LYS B 1 120 ? 15.859 2.117 -12.242 1 95.12 120 LYS B CA 1
ATOM 2192 C C . LYS B 1 120 ? 17.141 2.453 -12.992 1 95.12 120 LYS B C 1
ATOM 2194 O O . LYS B 1 120 ? 17.141 2.605 -14.211 1 95.12 120 LYS B O 1
ATOM 2199 N N . GLN B 1 121 ? 18.188 2.566 -12.312 1 94.19 121 GLN B N 1
ATOM 2200 C CA . GLN B 1 121 ? 19.484 2.861 -12.914 1 94.19 121 GLN B CA 1
ATOM 2201 C C . GLN B 1 121 ? 19.922 1.741 -13.859 1 94.19 121 GLN B C 1
ATOM 2203 O O 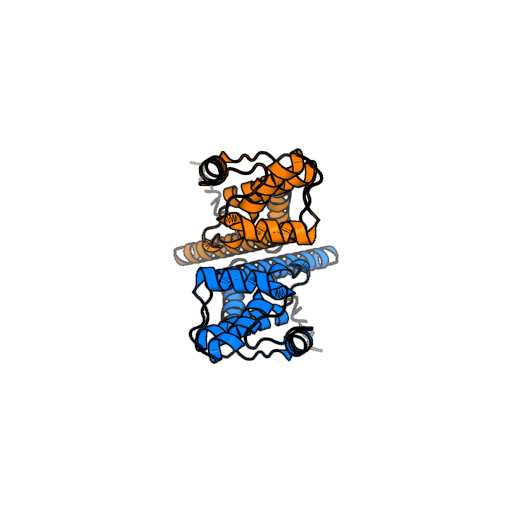. GLN B 1 121 ? 20.625 1.983 -14.836 1 94.19 121 GLN B O 1
ATOM 2208 N N . LEU B 1 122 ? 19.453 0.557 -13.57 1 93.31 122 LEU B N 1
ATOM 2209 C CA . LEU B 1 122 ? 19.797 -0.599 -14.391 1 93.31 122 LEU B CA 1
ATOM 2210 C C . LEU B 1 122 ? 18.75 -0.814 -15.492 1 93.31 122 LEU B C 1
ATOM 2212 O O . LEU B 1 122 ? 18.797 -1.82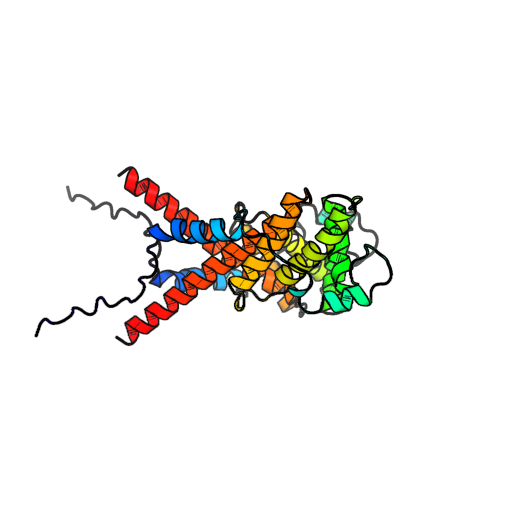4 -16.188 1 93.31 122 LEU B O 1
ATOM 2216 N N . GLY B 1 123 ? 17.781 0.103 -15.594 1 92.31 123 GLY B N 1
ATOM 2217 C CA . GLY B 1 123 ? 16.734 -0.022 -16.609 1 92.31 123 GLY B CA 1
ATOM 2218 C C . GLY B 1 123 ? 15.656 -1.016 -16.234 1 92.31 123 GLY B C 1
ATOM 2219 O O . GLY B 1 123 ? 14.969 -1.545 -17.109 1 92.31 123 GLY B O 1
ATOM 2220 N N . PHE B 1 124 ? 15.516 -1.37 -14.961 1 93.44 124 PHE B N 1
ATOM 2221 C CA . PHE B 1 124 ? 14.531 -2.318 -14.438 1 93.44 124 PHE B CA 1
ATOM 2222 C C . PHE B 1 124 ? 13.453 -1.601 -13.648 1 93.44 124 PHE B C 1
ATOM 2224 O O . PHE B 1 124 ? 13.445 -1.637 -12.414 1 93.44 124 PHE B O 1
ATOM 2231 N N . GLN B 1 125 ? 12.523 -1.023 -14.289 1 91.56 125 GLN B N 1
ATOM 2232 C CA . GLN B 1 125 ? 11.492 -0.272 -13.594 1 91.56 125 GLN B CA 1
ATOM 2233 C C . GLN B 1 125 ? 10.211 -1.099 -13.445 1 91.56 125 GLN B C 1
ATOM 2235 O O . GLN B 1 125 ? 9.805 -1.782 -14.391 1 91.56 125 GLN B O 1
ATOM 2240 N N . VAL B 1 126 ? 9.742 -1.054 -12.234 1 91.94 126 VAL B N 1
ATOM 2241 C CA . VAL B 1 126 ? 8.484 -1.718 -11.93 1 91.94 126 VAL B CA 1
ATOM 2242 C C . VAL B 1 126 ? 7.461 -0.688 -11.453 1 91.94 126 VAL B C 1
ATOM 2244 O O . VAL B 1 126 ? 7.52 -0.229 -10.312 1 91.94 126 VAL B O 1
ATOM 2247 N N . GLY B 1 127 ? 6.441 -0.391 -12.273 1 92 127 GLY B N 1
ATOM 2248 C CA . GLY B 1 127 ? 5.492 0.684 -12.023 1 92 127 GLY B CA 1
ATOM 2249 C C . GLY B 1 127 ? 4.734 0.522 -10.727 1 92 127 GLY B C 1
ATOM 2250 O O . GLY B 1 127 ? 4.637 1.465 -9.938 1 92 127 GLY B O 1
ATOM 2251 N N . PHE B 1 128 ? 4.223 -0.699 -10.508 1 92.94 128 PHE B N 1
ATOM 2252 C CA . PHE B 1 128 ? 3.402 -0.876 -9.32 1 92.94 128 PHE B CA 1
ATOM 2253 C C . PHE B 1 128 ? 4.258 -0.795 -8.055 1 92.94 128 PHE B C 1
ATOM 2255 O O . PHE B 1 128 ? 3.752 -0.469 -6.98 1 92.94 128 PHE B O 1
ATOM 2262 N N . ALA B 1 129 ? 5.547 -1.132 -8.117 1 96.12 129 ALA B N 1
ATOM 2263 C CA . ALA B 1 129 ? 6.449 -0.969 -6.98 1 96.12 129 ALA B CA 1
ATOM 2264 C C . ALA B 1 129 ? 6.664 0.506 -6.66 1 96.12 129 ALA B C 1
ATOM 2266 O O . ALA B 1 129 ? 6.715 0.893 -5.488 1 96.12 129 ALA B O 1
ATOM 2267 N N . ASP B 1 130 ? 6.762 1.322 -7.723 1 96.38 130 ASP B N 1
ATOM 2268 C CA . ASP B 1 130 ? 6.902 2.764 -7.535 1 96.38 130 ASP B CA 1
ATOM 2269 C C . ASP B 1 130 ? 5.676 3.346 -6.836 1 96.38 130 ASP B C 1
ATOM 2271 O O . ASP B 1 130 ? 5.809 4.18 -5.934 1 96.38 130 ASP B O 1
ATOM 2275 N N . ASN B 1 131 ? 4.574 2.92 -7.246 1 96 131 ASN B N 1
ATOM 2276 C CA . ASN B 1 131 ? 3.332 3.369 -6.629 1 96 131 ASN B CA 1
ATOM 2277 C C . ASN B 1 131 ? 3.25 2.945 -5.164 1 96 131 ASN B C 1
ATOM 2279 O O . ASN B 1 131 ? 2.801 3.717 -4.312 1 96 131 ASN B O 1
ATOM 2283 N N . LEU B 1 132 ? 3.654 1.744 -4.926 1 97.12 132 LEU B N 1
ATOM 2284 C CA . LEU B 1 132 ? 3.656 1.221 -3.564 1 97.12 132 LEU B CA 1
ATOM 2285 C C . LEU B 1 132 ? 4.582 2.037 -2.67 1 97.12 132 LEU B C 1
ATOM 2287 O O . LEU B 1 132 ? 4.211 2.404 -1.554 1 97.12 132 LEU B O 1
ATOM 2291 N N . LEU B 1 133 ? 5.781 2.363 -3.146 1 98.06 133 LEU B N 1
ATOM 2292 C CA . LEU B 1 133 ? 6.73 3.16 -2.379 1 98.06 133 LEU B CA 1
ATOM 2293 C C . LEU B 1 133 ? 6.168 4.551 -2.092 1 98.06 133 LEU B C 1
ATOM 2295 O O . LEU B 1 133 ? 6.281 5.051 -0.97 1 98.06 133 LEU B O 1
ATOM 2299 N N . LYS B 1 134 ? 5.605 5.137 -3.092 1 97.88 134 LYS B N 1
ATOM 2300 C CA . LYS B 1 134 ? 4.984 6.449 -2.912 1 97.88 134 LYS B CA 1
ATOM 2301 C C . LYS B 1 134 ? 3.889 6.398 -1.852 1 97.88 134 LYS B C 1
ATOM 2303 O O . LYS B 1 134 ? 3.797 7.289 -1.004 1 97.88 134 LYS B O 1
ATOM 2308 N N . THR B 1 135 ? 3.119 5.395 -1.929 1 98.06 135 THR B N 1
ATOM 2309 C CA . THR B 1 135 ? 2.047 5.207 -0.957 1 98.06 135 THR B CA 1
ATOM 2310 C C . THR B 1 135 ? 2.613 5.078 0.455 1 98.06 135 THR B C 1
ATOM 2312 O O . THR B 1 135 ? 2.105 5.695 1.392 1 98.06 135 THR B O 1
ATOM 2315 N N . LYS B 1 136 ? 3.613 4.266 0.614 1 98.38 136 LYS B N 1
ATOM 2316 C CA . LYS B 1 136 ? 4.246 4.07 1.914 1 98.38 136 LYS B CA 1
ATOM 2317 C C . LYS B 1 136 ? 4.863 5.367 2.428 1 98.38 136 LYS B C 1
ATOM 2319 O O . LYS B 1 136 ? 4.812 5.652 3.627 1 98.38 136 LYS B O 1
ATOM 2324 N N . LEU B 1 137 ? 5.473 6.152 1.546 1 98.44 137 LEU B N 1
ATOM 2325 C CA . LEU B 1 137 ? 6.055 7.43 1.936 1 98.44 137 LEU B CA 1
ATOM 2326 C C . LEU B 1 137 ? 4.984 8.375 2.479 1 98.44 137 LEU B C 1
ATOM 2328 O O . LEU B 1 137 ? 5.176 8.992 3.525 1 98.44 137 LEU B O 1
ATOM 2332 N N . LEU B 1 138 ? 3.896 8.445 1.74 1 98 138 LEU B N 1
ATOM 2333 C CA . LEU B 1 138 ? 2.789 9.297 2.168 1 98 138 LEU B CA 1
ATOM 2334 C C . LEU B 1 138 ? 2.236 8.828 3.512 1 98 138 LEU B C 1
ATOM 2336 O O . LEU B 1 138 ? 1.979 9.648 4.398 1 98 138 LEU B O 1
ATOM 2340 N N . ALA B 1 139 ? 2.078 7.555 3.625 1 98.12 139 ALA B N 1
ATOM 2341 C CA . ALA B 1 139 ? 1.561 6.996 4.875 1 98.12 139 ALA B CA 1
ATOM 2342 C C . ALA B 1 139 ? 2.516 7.27 6.031 1 98.12 139 ALA B C 1
ATOM 2344 O O . ALA B 1 139 ? 2.084 7.609 7.137 1 98.12 139 ALA B O 1
ATOM 2345 N N . TYR B 1 140 ? 3.768 7.094 5.809 1 97.88 140 TYR B N 1
ATOM 2346 C CA . TYR B 1 140 ? 4.785 7.41 6.801 1 97.88 140 TYR B CA 1
ATOM 2347 C C . TYR B 1 140 ? 4.691 8.867 7.234 1 97.88 140 TYR B C 1
ATOM 2349 O O . TYR B 1 140 ? 4.707 9.172 8.43 1 97.88 140 TYR B O 1
ATOM 2357 N N . PHE B 1 141 ? 4.594 9.742 6.258 1 96.88 141 PHE B N 1
ATOM 2358 C CA . PHE B 1 141 ? 4.504 11.172 6.523 1 96.88 141 PHE B CA 1
ATOM 2359 C C . PHE B 1 141 ? 3.291 11.484 7.391 1 96.88 141 PHE B C 1
ATOM 2361 O O . PHE B 1 141 ? 3.398 12.211 8.375 1 96.88 141 PHE B O 1
ATOM 2368 N N . ALA B 1 142 ? 2.176 10.898 7.023 1 96.19 142 ALA B N 1
ATOM 2369 C CA . ALA B 1 142 ? 0.956 11.094 7.805 1 96.19 142 ALA B CA 1
ATOM 2370 C C . ALA B 1 142 ? 1.134 10.594 9.234 1 96.19 142 ALA B C 1
ATOM 2372 O O . ALA B 1 142 ? 0.748 11.281 10.188 1 96.19 142 ALA B O 1
ATOM 2373 N N . THR B 1 143 ? 1.682 9.461 9.391 1 96.06 143 THR B N 1
ATOM 2374 C CA . THR B 1 143 ? 1.89 8.867 10.703 1 96.06 143 THR B CA 1
ATOM 2375 C C . THR B 1 143 ? 2.77 9.773 11.57 1 96.06 143 THR B C 1
ATOM 2377 O O . THR B 1 143 ? 2.457 10.016 12.734 1 96.06 143 THR B O 1
ATOM 2380 N N . GLN B 1 144 ? 3.84 10.289 10.945 1 93.75 144 GLN B N 1
ATOM 2381 C CA . GLN B 1 144 ? 4.754 11.156 11.68 1 93.75 144 GLN B CA 1
ATOM 2382 C C . GLN B 1 144 ? 4.055 12.438 12.125 1 93.75 144 GLN B C 1
ATOM 2384 O O . GLN B 1 144 ? 4.227 12.875 13.266 1 93.75 144 GLN B O 1
ATOM 2389 N N . LYS B 1 145 ? 3.277 13.016 11.281 1 92.88 145 LYS B N 1
ATOM 2390 C CA . LYS B 1 145 ? 2.592 14.266 11.617 1 92.88 145 LYS B CA 1
ATOM 2391 C C . LYS B 1 145 ? 1.523 14.039 12.68 1 92.88 145 LYS B C 1
ATOM 2393 O O . LYS B 1 145 ? 1.318 14.883 13.555 1 92.88 145 LYS B O 1
ATOM 2398 N N . LEU B 1 146 ? 0.857 12.938 12.586 1 93 146 LEU B N 1
ATOM 2399 C CA . LEU B 1 146 ? -0.143 12.594 13.594 1 93 146 LEU B CA 1
ATOM 2400 C C . LEU B 1 146 ? 0.508 12.383 14.961 1 93 146 LEU B C 1
ATOM 2402 O O . LEU B 1 146 ? -0.002 12.859 15.977 1 93 146 LEU B O 1
ATOM 2406 N N . LEU B 1 147 ? 1.578 11.703 14.984 1 91.38 147 LEU B N 1
ATOM 2407 C CA . LEU B 1 147 ? 2.305 11.469 16.219 1 91.38 147 LEU B CA 1
ATOM 2408 C C . LEU B 1 147 ? 2.816 12.781 16.812 1 91.38 147 LEU B C 1
ATOM 2410 O O . LEU B 1 147 ? 2.746 13 18.016 1 91.38 147 LEU B O 1
ATOM 2414 N N . ASP B 1 148 ? 3.371 13.602 15.938 1 89.38 148 ASP B N 1
ATOM 2415 C CA . ASP B 1 148 ? 3.838 14.914 16.375 1 89.38 148 ASP B CA 1
ATOM 2416 C C . ASP B 1 148 ? 2.709 15.711 17.031 1 89.38 148 ASP B C 1
ATOM 2418 O O . ASP B 1 148 ? 2.91 16.359 18.062 1 89.38 148 ASP B O 1
ATOM 2422 N N . ALA B 1 149 ? 1.585 15.695 16.406 1 88.31 149 ALA B N 1
ATOM 2423 C CA . ALA B 1 149 ? 0.424 16.422 16.906 1 88.31 149 ALA B CA 1
ATOM 2424 C C . ALA B 1 149 ? -0.02 15.891 18.25 1 88.31 149 ALA B C 1
ATOM 2426 O O . ALA B 1 149 ? -0.407 16.656 19.141 1 88.31 149 ALA B O 1
ATOM 2427 N N . MET B 1 150 ? 0.002 14.641 18.422 1 87.88 150 MET B N 1
ATOM 2428 C CA . MET B 1 150 ? -0.4 14.031 19.688 1 87.88 150 MET B CA 1
ATOM 2429 C C . MET B 1 150 ? 0.584 14.375 20.797 1 87.88 150 MET B C 1
ATOM 2431 O O . MET B 1 150 ? 0.181 14.609 21.938 1 87.88 150 MET B O 1
ATOM 2435 N N . ARG B 1 151 ? 1.807 14.359 20.469 1 85 151 ARG B N 1
ATOM 2436 C CA . ARG B 1 151 ? 2.828 14.727 21.453 1 85 151 ARG B CA 1
ATOM 2437 C C . ARG B 1 151 ? 2.674 16.188 21.875 1 85 151 ARG B C 1
ATOM 2439 O O . ARG B 1 151 ? 2.85 16.5 23.062 1 85 151 ARG B O 1
ATOM 2446 N N . LEU B 1 152 ? 2.391 17.031 20.953 1 83.62 152 LEU B N 1
ATOM 2447 C CA . LEU B 1 152 ? 2.189 18.438 21.25 1 83.62 152 LEU B CA 1
ATOM 2448 C C . LEU B 1 152 ? 0.975 18.641 22.156 1 83.62 152 LEU B C 1
ATOM 2450 O O . LEU B 1 152 ? 1.017 19.438 23.094 1 83.62 152 LEU B O 1
ATOM 2454 N N . LYS B 1 153 ? -0.079 18 21.859 1 81.56 153 LYS B N 1
ATOM 2455 C CA . LYS B 1 153 ? -1.289 18.109 22.656 1 81.56 153 LYS B CA 1
ATOM 2456 C C . LYS B 1 153 ? -1.03 17.641 24.094 1 81.56 153 LYS B C 1
ATOM 2458 O O . LYS B 1 153 ? -1.53 18.25 25.047 1 81.56 153 LYS B O 1
ATOM 2463 N N . LYS B 1 154 ? -0.344 16.688 24.203 1 80.56 154 LYS B N 1
ATOM 2464 C CA . LYS B 1 154 ? -0.02 16.188 25.547 1 80.56 154 LYS B CA 1
ATOM 2465 C C . LYS B 1 154 ? 0.865 17.172 26.297 1 80.56 154 LYS B C 1
ATOM 2467 O O . LYS B 1 154 ? 0.716 17.344 27.516 1 80.56 154 LYS B O 1
ATOM 2472 N N . SER B 1 155 ? 1.769 17.75 25.594 1 76.94 155 SER B N 1
ATOM 2473 C CA . SER B 1 155 ? 2.67 18.719 26.219 1 76.94 155 SER B CA 1
ATOM 2474 C C . SER B 1 155 ? 1.925 19.984 26.641 1 76.94 155 SER B C 1
ATOM 2476 O O . SER B 1 155 ? 2.271 20.609 27.641 1 76.94 155 SER B O 1
ATOM 2478 N N . LEU B 1 156 ? 0.943 20.312 25.844 1 71.62 156 LEU B N 1
ATOM 2479 C CA . LEU B 1 156 ? 0.164 21.516 26.172 1 71.62 156 LEU B CA 1
ATOM 2480 C C . LEU B 1 156 ? -0.766 21.25 27.359 1 71.62 156 LEU B C 1
ATOM 2482 O O . LEU B 1 156 ? -1.112 22.172 28.094 1 71.62 156 LEU B O 1
ATOM 2486 N N . HIS B 1 157 ? -1.24 20.047 27.406 1 68.44 157 HIS B N 1
ATOM 2487 C CA . HIS B 1 157 ? -2.092 19.734 28.547 1 68.44 157 HIS B CA 1
ATOM 2488 C C . HIS B 1 157 ? -1.28 19.641 29.828 1 68.44 157 HIS B C 1
ATOM 2490 O O . HIS B 1 157 ? -1.802 19.906 30.922 1 68.44 157 HIS B O 1
ATOM 2496 N N . PHE B 1 158 ? -0.071 19.266 29.766 1 61.22 158 PHE B N 1
ATOM 2497 C CA . PHE B 1 158 ? 0.735 19.203 30.984 1 61.22 158 PHE B CA 1
ATOM 2498 C C . PHE B 1 158 ? 1.422 20.547 31.234 1 61.22 158 PHE B C 1
ATOM 2500 O O . PHE B 1 158 ? 2.039 20.75 32.281 1 61.22 158 PHE B O 1
ATOM 2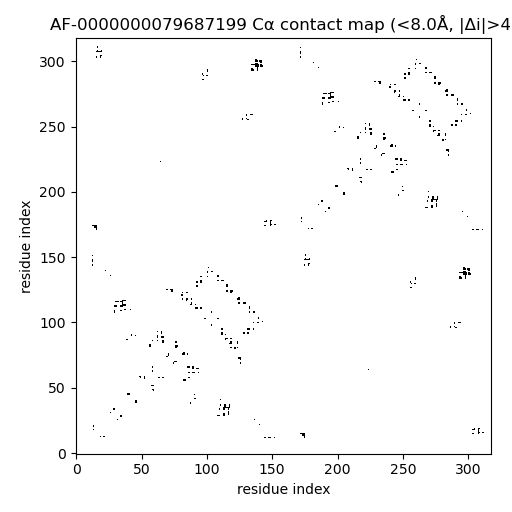507 N N . SER B 1 159 ? 1.36 21.422 30.328 1 48.22 159 SER B N 1
ATOM 2508 C CA . SER B 1 159 ? 1.871 22.734 30.719 1 48.22 159 SER B CA 1
ATOM 2509 C C . SER B 1 159 ? 0.775 23.594 31.344 1 48.22 159 SER B C 1
ATOM 2511 O O . SER B 1 159 ? -0.385 23.516 30.922 1 48.22 159 SER B O 1
#

Foldseek 3Di:
DPPPPPPVPLVPQDDPVCLVVVLVVLVCLLQPLVLQDADLVNFPCQVVQVVVDDDPLQARPVLNVVLVVLCVQPNDDDDSVLSRLSNVLSRLLVCLVPPDLLPDDSVNLSNSSNSQSNCVVVVNHRVVSVVSSVVSSVSNSVSVSVVSVVVVVVVVVVD/DPPPPPPVPLVPQDDPVCLVVVLVVLVCLLQPLVLQDADLVNFPCQVVQVVPDDDPLQARPVLNVVLVVLCVQPNDDDDNVLSRLSNVLSRLLVCLVPPDLLPDDSVNLSNSSNSQSNCVVVVRHRVVSVVSSVVSSVSNSVSVSVVSVVVVVVVVVVD

Radius of gyration: 22.88 Å; Cα contacts (8 Å, |Δi|>4): 316; chains: 2; bounding box: 50×73×55 Å